Protein AF-A0A517ZHP8-F1 (afdb_monomer_lite)

Organism: NCBI:txid2527995

Radius of gyration: 24.27 Å; chains: 1; bounding box: 55×47×62 Å

pLDDT: mean 70.82, std 17.9, range [36.66, 95.38]

Secondary structure (DSSP, 8-state):
-HHHHHHHHHHHHHS-HHHHHHHHHHHHHHHHHHHHHHH--SS-HHHHHHHHHHHHHHHHHHH-GGGSTTTHHHHHHSHHHHHHHHHHHHHHHHHHHHHHHHHHHHHHHHHT--GGGEEEEEEEEEETTEEEEEEPPHHHHHHHHHHHTT-EEE--SSPPEEEEEEEEEEETTS-EEEEEEEEETT-TT-EEEE---SSS--EEEETTHHHHHHHHTT-

Foldseek 3Di:
DVVVVVVLVVVLVPDDPVLNLLSVLLVVLVVLLVCCCVVPPPPPPPVNVVSVVVSVVSVCCNPCVPVCCPPVVVLCVDPVSVVCVSVVSVVVSVVVVVQVVVVVVVLVVQLPDALLFFPWKWKWFCPPNDTDIFTDDSVLSRVSNVLSNVKAFDQCPDWDFPGWIKIWTATPVGDIDIWTKTATPVQNQKIKTADPDPDNGGIMIRGRVVVSVVVRVVD

Structure (mmCIF, N/CA/C/O backbone):
data_AF-A0A517ZHP8-F1
#
_entry.id   AF-A0A517ZHP8-F1
#
loop_
_atom_site.group_PDB
_atom_site.id
_atom_site.type_symbol
_atom_site.label_atom_id
_atom_site.label_alt_id
_atom_site.label_comp_id
_atom_site.label_asym_id
_atom_site.label_entity_id
_atom_site.label_seq_id
_atom_site.pdbx_PDB_ins_code
_atom_site.Cartn_x
_atom_site.Cartn_y
_atom_site.Cartn_z
_atom_site.occupancy
_atom_site.B_iso_or_equiv
_atom_site.auth_seq_id
_atom_site.auth_comp_id
_atom_site.auth_asym_id
_atom_site.auth_atom_id
_atom_site.pdbx_PDB_model_num
ATOM 1 N N . MET A 1 1 ? 10.912 -23.085 -25.527 1.00 38.47 1 MET A N 1
ATOM 2 C CA . MET A 1 1 ? 12.075 -22.380 -24.926 1.00 38.47 1 MET A CA 1
ATOM 3 C C . MET A 1 1 ? 13.440 -22.757 -25.523 1.00 38.47 1 MET A C 1
ATOM 5 O O . MET A 1 1 ? 14.121 -21.867 -26.013 1.00 38.47 1 MET A O 1
ATOM 9 N N . ARG A 1 2 ? 13.860 -24.037 -25.553 1.00 36.66 2 ARG A N 1
ATOM 10 C CA . ARG A 1 2 ? 15.209 -24.447 -26.035 1.00 36.66 2 ARG A CA 1
ATOM 11 C C . ARG A 1 2 ? 15.564 -24.024 -27.475 1.00 36.66 2 ARG A C 1
ATOM 13 O O . ARG A 1 2 ? 16.715 -23.688 -27.743 1.00 36.66 2 ARG A O 1
ATOM 20 N N . TYR A 1 3 ? 14.596 -24.019 -28.392 1.00 43.12 3 TYR A N 1
ATOM 21 C CA . TYR A 1 3 ? 14.811 -23.607 -29.788 1.00 43.12 3 TYR A CA 1
ATOM 22 C C . TYR A 1 3 ? 15.006 -22.094 -29.949 1.00 43.12 3 TYR A C 1
ATOM 24 O O . TYR A 1 3 ? 15.875 -21.664 -30.703 1.00 43.12 3 TYR A O 1
ATOM 32 N N . PHE A 1 4 ? 14.270 -21.299 -29.173 1.00 39.44 4 PHE A N 1
ATOM 33 C CA . PHE A 1 4 ? 14.387 -19.842 -29.154 1.00 39.44 4 PHE A CA 1
ATOM 34 C C . PHE A 1 4 ? 15.783 -19.402 -28.685 1.00 39.44 4 PHE A C 1
ATOM 36 O O . PHE A 1 4 ? 16.455 -18.629 -29.361 1.00 39.44 4 PHE A O 1
ATOM 43 N N . ILE A 1 5 ? 16.283 -20.012 -27.604 1.00 45.50 5 ILE A N 1
ATOM 44 C CA . ILE A 1 5 ? 17.626 -19.747 -27.059 1.00 45.50 5 ILE A CA 1
ATOM 45 C C . ILE A 1 5 ? 18.725 -20.043 -28.098 1.00 45.50 5 ILE A C 1
ATOM 47 O O . ILE A 1 5 ? 19.664 -19.263 -28.256 1.00 45.50 5 ILE A O 1
ATOM 51 N N . LYS A 1 6 ? 18.600 -21.139 -28.862 1.00 50.97 6 LYS A N 1
ATOM 52 C CA . LYS A 1 6 ? 19.566 -21.496 -29.920 1.00 50.97 6 LYS A CA 1
ATOM 53 C C . LYS A 1 6 ? 19.588 -20.495 -31.080 1.00 50.97 6 LYS A C 1
ATOM 55 O O . LYS A 1 6 ? 20.662 -20.225 -31.619 1.00 50.97 6 LYS A O 1
ATOM 60 N N . ILE A 1 7 ? 18.431 -19.964 -31.473 1.00 56.28 7 ILE A N 1
ATOM 61 C CA . ILE A 1 7 ? 18.315 -18.979 -32.560 1.00 56.28 7 ILE A CA 1
ATOM 62 C C . ILE A 1 7 ? 18.925 -17.641 -32.130 1.00 56.28 7 ILE A C 1
ATOM 64 O O . ILE A 1 7 ? 19.763 -17.092 -32.848 1.00 56.28 7 ILE A O 1
ATOM 68 N N . VAL A 1 8 ? 18.600 -17.181 -30.919 1.00 49.44 8 VAL A N 1
ATOM 69 C CA . VAL A 1 8 ? 19.147 -15.950 -30.328 1.00 49.44 8 VAL A CA 1
ATOM 70 C C . VAL A 1 8 ? 20.676 -16.011 -30.228 1.00 49.44 8 VAL A C 1
ATOM 72 O O . VAL A 1 8 ? 21.363 -15.087 -30.656 1.00 49.44 8 VAL A O 1
ATOM 75 N N . LEU A 1 9 ? 21.238 -17.134 -29.766 1.00 53.00 9 LEU A N 1
ATOM 76 C CA . LEU A 1 9 ? 22.693 -17.316 -29.662 1.00 53.00 9 LEU A CA 1
ATOM 77 C C . LEU A 1 9 ? 23.410 -17.343 -31.024 1.00 53.00 9 LEU A C 1
ATOM 79 O O . LEU A 1 9 ? 24.551 -16.885 -31.129 1.00 53.00 9 LEU A O 1
ATOM 83 N N . ARG A 1 10 ? 22.769 -17.868 -32.078 1.00 61.91 10 ARG A N 1
ATOM 84 C CA . ARG A 1 10 ? 23.333 -17.860 -33.442 1.00 61.91 10 ARG A CA 1
ATOM 85 C C . ARG A 1 10 ? 23.350 -16.458 -34.049 1.00 61.91 10 ARG A C 1
ATOM 87 O O . ARG A 1 10 ? 24.352 -16.095 -34.660 1.00 61.91 10 ARG A O 1
ATOM 94 N N . LEU A 1 11 ? 22.282 -15.682 -33.860 1.00 50.69 11 LEU A N 1
ATOM 95 C CA . LEU A 1 11 ? 22.214 -14.276 -34.273 1.00 50.69 11 LEU A CA 1
ATOM 96 C C . LEU A 1 11 ? 23.240 -13.426 -33.511 1.00 50.69 11 LEU A C 1
ATOM 98 O O . LEU A 1 11 ? 23.995 -12.676 -34.123 1.00 50.69 11 LEU A O 1
ATOM 102 N N . TYR A 1 12 ? 23.363 -13.647 -32.200 1.00 49.25 12 TYR A N 1
ATOM 103 C CA . TYR A 1 12 ? 24.341 -12.979 -31.341 1.00 49.25 12 TYR A CA 1
ATOM 104 C C . TYR A 1 12 ? 25.794 -13.182 -31.806 1.00 49.25 12 TYR A C 1
ATOM 106 O O . TYR A 1 12 ? 26.580 -12.237 -31.860 1.00 49.25 12 TYR A O 1
ATOM 114 N N . ARG A 1 13 ? 26.165 -14.405 -32.214 1.00 56.41 13 ARG A N 1
ATOM 115 C CA . ARG A 1 13 ? 27.524 -14.702 -32.706 1.00 56.41 13 ARG A CA 1
ATOM 116 C C . ARG A 1 13 ? 27.875 -14.007 -34.027 1.00 56.41 13 ARG A C 1
ATOM 118 O O . ARG A 1 13 ? 29.058 -13.788 -34.268 1.00 56.41 13 ARG A O 1
ATOM 125 N N . LYS A 1 14 ? 26.900 -13.644 -34.865 1.00 59.41 14 LYS A N 1
ATOM 126 C CA . LYS A 1 14 ? 27.148 -12.994 -36.168 1.00 59.41 14 LYS A CA 1
ATOM 127 C C . LYS A 1 14 ? 27.307 -11.470 -36.097 1.00 59.41 14 LYS A C 1
ATOM 129 O O . LYS A 1 14 ? 27.695 -10.863 -37.086 1.00 59.41 14 LYS A O 1
ATOM 134 N N . LEU A 1 15 ? 27.035 -10.858 -34.948 1.00 51.22 15 LEU A N 1
ATOM 135 C CA . LEU A 1 15 ? 27.117 -9.410 -34.752 1.00 51.22 15 LEU A CA 1
ATOM 136 C C . LEU A 1 15 ? 28.550 -8.947 -34.437 1.00 51.22 15 LEU A C 1
ATOM 138 O O . LEU A 1 15 ? 29.298 -9.659 -33.760 1.00 51.22 15 LEU A O 1
ATOM 142 N N . ILE A 1 16 ? 28.914 -7.744 -34.892 1.00 54.78 16 ILE A N 1
ATOM 143 C CA . ILE A 1 16 ? 30.165 -7.046 -34.536 1.00 54.78 16 ILE A CA 1
ATOM 144 C C . ILE A 1 16 ? 30.152 -6.787 -33.010 1.00 54.78 16 ILE A C 1
ATOM 146 O O . ILE A 1 16 ? 29.071 -6.585 -32.451 1.00 54.78 16 ILE A O 1
ATOM 150 N N . PRO A 1 17 ? 31.291 -6.806 -32.284 1.00 56.22 17 PRO A N 1
ATOM 151 C CA . PRO A 1 17 ? 31.302 -6.741 -30.816 1.00 56.22 17 PRO A CA 1
ATOM 152 C C . PRO A 1 17 ? 30.508 -5.577 -30.196 1.00 56.22 17 PRO A C 1
ATOM 154 O O . PRO A 1 17 ? 29.878 -5.768 -29.159 1.00 56.22 17 PRO A O 1
ATOM 157 N N . GLN A 1 18 ? 30.475 -4.404 -30.840 1.00 50.62 18 GLN A N 1
ATOM 158 C CA . GLN A 1 18 ? 29.641 -3.270 -30.406 1.00 50.62 18 GLN A CA 1
ATOM 159 C C . GLN A 1 18 ? 28.140 -3.570 -30.514 1.00 50.62 18 GLN A C 1
ATOM 161 O O . GLN A 1 18 ? 27.392 -3.325 -29.572 1.00 50.62 18 GLN A O 1
ATOM 166 N N . SER A 1 19 ? 27.703 -4.179 -31.614 1.00 53.28 19 SER A N 1
ATOM 167 C CA . SER A 1 19 ? 26.305 -4.548 -31.849 1.00 53.28 19 SER A CA 1
ATOM 168 C C . SER A 1 19 ? 25.840 -5.670 -30.907 1.00 53.28 19 SER A C 1
ATOM 170 O O . SER A 1 19 ? 24.664 -5.746 -30.566 1.00 53.28 19 SER A O 1
ATOM 172 N N . ARG A 1 20 ? 26.757 -6.524 -30.424 1.00 56.03 20 ARG A N 1
ATOM 173 C CA . ARG A 1 20 ? 26.457 -7.566 -29.421 1.00 56.03 20 ARG A CA 1
ATOM 174 C C . ARG A 1 20 ? 26.036 -6.981 -28.073 1.00 56.03 20 ARG A C 1
ATOM 176 O O . ARG A 1 20 ? 25.080 -7.476 -27.481 1.00 56.03 20 ARG A O 1
ATOM 183 N N . ALA A 1 21 ? 26.721 -5.937 -27.604 1.00 54.31 21 ALA A N 1
ATOM 184 C CA . ALA A 1 21 ? 26.384 -5.273 -26.344 1.00 54.31 21 ALA A CA 1
ATOM 185 C C . ALA A 1 21 ? 24.994 -4.621 -26.411 1.00 54.31 21 ALA A C 1
ATOM 187 O O . ALA A 1 21 ? 24.192 -4.803 -25.500 1.00 54.31 21 ALA A O 1
ATOM 188 N N . ILE A 1 22 ? 24.680 -3.962 -27.531 1.00 57.41 22 ILE A N 1
ATOM 189 C CA . ILE A 1 22 ? 23.377 -3.324 -27.768 1.00 57.41 22 ILE A CA 1
ATOM 190 C C . ILE A 1 22 ? 22.250 -4.368 -27.798 1.00 57.41 22 ILE A C 1
ATOM 192 O O . ILE A 1 22 ? 21.232 -4.190 -27.134 1.00 57.41 22 ILE A O 1
ATOM 196 N N . VAL A 1 23 ? 22.442 -5.506 -28.482 1.00 59.72 23 VAL A N 1
ATOM 197 C CA . VAL A 1 23 ? 21.447 -6.597 -28.489 1.00 59.72 23 VAL A CA 1
ATOM 198 C C . VAL A 1 23 ? 21.241 -7.201 -27.101 1.00 59.72 23 VAL A C 1
ATOM 200 O O . VAL A 1 23 ? 20.104 -7.469 -26.718 1.00 59.72 23 VAL A O 1
ATOM 203 N N . LEU A 1 24 ? 22.310 -7.411 -26.329 1.00 58.88 24 LEU A N 1
ATOM 204 C CA . LEU A 1 24 ? 22.199 -7.899 -24.951 1.00 58.88 24 LEU A CA 1
ATOM 205 C C . LEU A 1 24 ? 21.442 -6.915 -24.055 1.00 58.88 24 LEU A C 1
ATOM 207 O O . LEU A 1 24 ? 20.568 -7.346 -23.306 1.00 58.88 24 LEU A O 1
ATOM 211 N N . MET A 1 25 ? 21.731 -5.616 -24.163 1.00 59.34 25 MET A N 1
ATOM 212 C CA . MET A 1 25 ? 21.018 -4.571 -23.423 1.00 59.34 25 MET A CA 1
ATOM 213 C C . MET A 1 25 ? 19.541 -4.505 -23.821 1.00 59.34 25 MET A C 1
ATOM 215 O O . MET A 1 25 ? 18.683 -4.479 -22.945 1.00 59.34 25 MET A O 1
ATOM 219 N N . GLY A 1 26 ? 19.230 -4.561 -25.120 1.00 62.84 26 GLY A N 1
ATOM 220 C CA . GLY A 1 26 ? 17.853 -4.581 -25.617 1.00 62.84 26 GLY A CA 1
ATOM 221 C C . GLY A 1 26 ? 17.067 -5.807 -25.144 1.00 62.84 26 GLY A C 1
ATOM 222 O O . GLY A 1 26 ? 15.929 -5.674 -24.699 1.00 62.84 26 GLY A O 1
ATOM 223 N N . MET A 1 27 ? 17.679 -6.999 -25.160 1.00 61.62 27 MET A N 1
ATOM 224 C CA . MET A 1 27 ? 17.053 -8.215 -24.624 1.00 61.62 27 MET A CA 1
ATOM 225 C C . MET A 1 27 ? 16.853 -8.147 -23.107 1.00 61.62 27 MET A C 1
ATOM 227 O O . MET A 1 27 ? 15.790 -8.529 -22.625 1.00 61.62 27 MET A O 1
ATOM 231 N N . ALA A 1 28 ? 17.842 -7.658 -22.353 1.00 61.25 28 ALA A N 1
ATOM 232 C CA . ALA A 1 28 ? 17.729 -7.494 -20.905 1.00 61.25 28 ALA A CA 1
ATOM 233 C C . ALA A 1 28 ? 16.614 -6.503 -20.543 1.00 61.25 28 ALA A C 1
ATOM 235 O O . ALA A 1 28 ? 15.778 -6.801 -19.693 1.00 61.25 28 ALA A O 1
ATOM 236 N N . ALA A 1 29 ? 16.540 -5.374 -21.250 1.00 63.41 29 ALA A N 1
ATOM 237 C CA . ALA A 1 29 ? 15.491 -4.384 -21.060 1.00 63.41 29 ALA A CA 1
ATOM 238 C C . ALA A 1 29 ? 14.104 -4.934 -21.436 1.00 63.41 29 ALA A C 1
ATOM 240 O O . ALA A 1 29 ? 13.154 -4.724 -20.688 1.00 63.41 29 ALA A O 1
ATOM 241 N N . ALA A 1 30 ? 13.979 -5.703 -22.525 1.00 63.56 30 ALA A N 1
ATOM 242 C CA . ALA A 1 30 ? 12.721 -6.351 -22.907 1.00 63.56 30 ALA A CA 1
ATOM 243 C C . ALA A 1 30 ? 12.263 -7.412 -21.889 1.00 63.56 30 ALA A C 1
ATOM 245 O O . ALA A 1 30 ? 11.077 -7.493 -21.574 1.00 63.56 30 ALA A O 1
ATOM 246 N N . ILE A 1 31 ? 13.190 -8.203 -21.336 1.00 65.12 31 ILE A N 1
ATOM 247 C CA . ILE A 1 31 ? 12.889 -9.170 -20.269 1.00 65.12 31 ILE A CA 1
ATOM 248 C C . ILE A 1 31 ? 12.457 -8.439 -18.994 1.00 65.12 31 ILE A C 1
ATOM 250 O O . ILE A 1 31 ? 11.442 -8.810 -18.408 1.00 65.12 31 ILE A O 1
ATOM 254 N N . CYS A 1 32 ? 13.162 -7.376 -18.590 1.00 61.50 32 CYS A N 1
ATOM 255 C CA . CYS A 1 32 ? 12.739 -6.544 -17.462 1.00 61.50 32 CYS A CA 1
ATOM 256 C C . CYS A 1 32 ? 11.365 -5.921 -17.708 1.00 61.50 32 CYS A C 1
ATOM 258 O O . CYS A 1 32 ? 10.530 -5.960 -16.815 1.00 61.50 32 CYS A O 1
ATOM 260 N N . PHE A 1 33 ? 11.088 -5.415 -18.911 1.00 65.69 33 PHE A N 1
ATOM 261 C CA . PHE A 1 33 ? 9.778 -4.872 -19.265 1.00 65.69 33 PHE A CA 1
ATOM 262 C C . PHE A 1 33 ? 8.671 -5.925 -19.141 1.00 65.69 33 PHE A C 1
ATOM 264 O O . PHE A 1 33 ? 7.606 -5.638 -18.595 1.00 65.69 33 PHE A O 1
ATOM 271 N N . LEU A 1 34 ? 8.924 -7.150 -19.613 1.00 63.47 34 LEU A N 1
ATOM 272 C CA . LEU A 1 34 ? 7.983 -8.262 -19.513 1.00 63.47 34 LEU A CA 1
ATOM 273 C C . LEU A 1 34 ? 7.717 -8.637 -18.048 1.00 63.47 34 LEU A C 1
ATOM 275 O O . LEU A 1 34 ? 6.559 -8.725 -17.652 1.00 63.47 34 LEU A O 1
ATOM 279 N N . ILE A 1 35 ? 8.770 -8.806 -17.239 1.00 63.25 35 ILE A N 1
ATOM 280 C CA . ILE A 1 35 ? 8.656 -9.106 -15.802 1.00 63.25 35 ILE A CA 1
ATOM 281 C C . ILE A 1 35 ? 7.889 -7.990 -15.097 1.00 63.25 35 ILE A C 1
ATOM 283 O O . ILE A 1 35 ? 6.936 -8.267 -14.378 1.00 63.25 35 ILE A O 1
ATOM 287 N N . LEU A 1 36 ? 8.240 -6.730 -15.358 1.00 59.12 36 LEU A N 1
ATOM 288 C CA . LEU A 1 36 ? 7.561 -5.584 -14.764 1.00 59.12 36 LEU A CA 1
ATOM 289 C C . LEU A 1 36 ? 6.084 -5.531 -15.167 1.00 59.12 36 LEU A C 1
ATOM 291 O O . LEU A 1 36 ? 5.229 -5.236 -14.344 1.00 59.12 36 LEU A O 1
ATOM 295 N N . THR A 1 37 ? 5.760 -5.855 -16.417 1.00 61.88 37 THR A N 1
ATOM 296 C CA . THR A 1 37 ? 4.375 -5.840 -16.903 1.00 61.88 37 THR A CA 1
ATOM 297 C C . THR A 1 37 ? 3.535 -6.967 -16.312 1.00 61.88 37 THR A C 1
ATOM 299 O O . THR A 1 37 ? 2.371 -6.735 -15.999 1.00 61.88 37 THR A O 1
ATOM 302 N N . VAL A 1 38 ? 4.112 -8.159 -16.148 1.00 61.34 38 VAL A N 1
ATOM 303 C CA . VAL A 1 38 ? 3.416 -9.331 -15.598 1.00 61.34 38 VAL A CA 1
ATOM 304 C C . VAL A 1 38 ? 3.275 -9.234 -14.080 1.00 61.34 38 VAL A C 1
ATOM 306 O O . VAL A 1 38 ? 2.200 -9.497 -13.551 1.00 61.34 38 VAL A O 1
ATOM 309 N N . CYS A 1 39 ? 4.340 -8.849 -13.379 1.00 56.00 39 CYS A N 1
ATOM 310 C CA . CYS A 1 39 ? 4.350 -8.777 -11.920 1.00 56.00 39 CYS A CA 1
ATOM 311 C C . CYS A 1 39 ? 3.677 -7.502 -11.388 1.00 56.00 39 CYS A C 1
ATOM 313 O O . CYS A 1 39 ? 3.129 -7.525 -10.291 1.00 56.00 39 CYS A O 1
ATOM 315 N N . PHE A 1 40 ? 3.675 -6.412 -12.166 1.00 56.50 40 PHE A N 1
ATOM 316 C CA . PHE A 1 40 ? 3.133 -5.110 -11.760 1.00 56.50 40 PHE A CA 1
ATOM 317 C C . PHE A 1 40 ? 2.188 -4.547 -12.846 1.00 56.50 40 PHE A C 1
ATOM 319 O O . PHE A 1 40 ? 2.549 -3.664 -13.641 1.00 56.50 40 PHE A O 1
ATOM 326 N N . PRO A 1 41 ? 0.949 -5.069 -12.928 1.00 55.25 41 PRO A N 1
ATOM 327 C CA . PRO A 1 41 ? 0.024 -4.724 -14.003 1.00 55.25 41 PRO A CA 1
ATOM 328 C C . PRO A 1 41 ? -0.457 -3.264 -13.966 1.00 55.25 41 PRO A C 1
ATOM 330 O O . PRO A 1 41 ? -0.641 -2.686 -15.03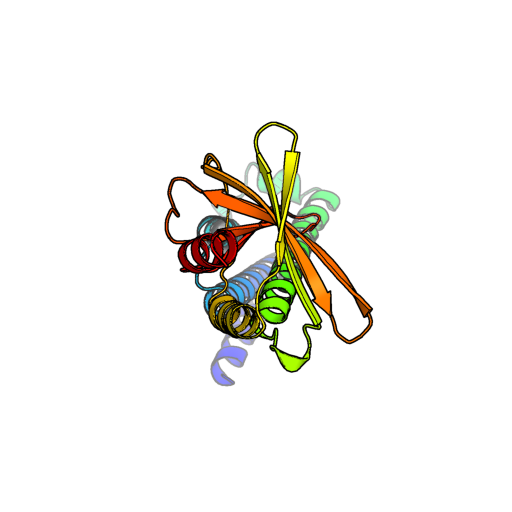9 1.00 55.25 41 PRO A O 1
ATOM 333 N N . HIS A 1 42 ? -0.605 -2.640 -12.787 1.00 48.28 42 HIS A N 1
ATOM 334 C CA . HIS A 1 42 ? -1.585 -1.554 -12.653 1.00 48.28 42 HIS A CA 1
ATOM 335 C C . HIS A 1 42 ? -1.148 -0.074 -12.675 1.00 48.28 42 HIS A C 1
ATOM 337 O O . HIS A 1 42 ? -1.961 0.673 -13.208 1.00 48.28 42 HIS A O 1
ATOM 343 N N . PRO A 1 43 ? 0.045 0.418 -12.267 1.00 50.53 43 PRO A N 1
ATOM 344 C CA . PRO A 1 43 ? 0.223 1.880 -12.334 1.00 50.53 43 PRO A CA 1
ATOM 345 C C . PRO A 1 43 ? 1.544 2.375 -12.925 1.00 50.53 43 PRO A C 1
ATOM 347 O O . PRO A 1 43 ? 2.151 3.263 -12.356 1.00 50.53 43 PRO A O 1
ATOM 350 N N . PHE A 1 44 ? 2.021 1.868 -14.069 1.00 57.75 44 PHE A N 1
ATOM 351 C CA . PHE A 1 44 ? 3.287 2.384 -14.624 1.00 57.75 44 PHE A CA 1
ATOM 352 C C . PHE A 1 44 ? 3.363 2.460 -16.144 1.00 57.75 44 PHE A C 1
ATOM 354 O O . PHE A 1 44 ? 4.357 2.057 -16.740 1.00 57.75 44 PHE A O 1
ATOM 361 N N . PHE A 1 45 ? 2.349 3.043 -16.790 1.00 51.19 45 PHE A N 1
ATOM 362 C CA . PHE A 1 45 ? 2.458 3.401 -18.210 1.00 51.19 45 PHE A CA 1
ATOM 363 C C . PHE A 1 45 ? 3.698 4.270 -18.479 1.00 51.19 45 PHE A C 1
ATOM 365 O O . PHE A 1 45 ? 4.400 4.008 -19.443 1.00 51.19 45 PHE A O 1
ATOM 372 N N . PHE A 1 46 ? 4.044 5.218 -17.597 1.00 46.25 46 PHE A N 1
ATOM 373 C CA . PHE A 1 46 ? 5.195 6.114 -17.782 1.00 46.25 46 PHE A CA 1
ATOM 374 C C . PHE A 1 46 ? 6.561 5.414 -17.672 1.00 46.25 46 PHE A C 1
ATOM 376 O O . PHE A 1 46 ? 7.436 5.648 -18.497 1.00 46.25 46 PHE A O 1
ATOM 383 N N . PHE A 1 47 ? 6.756 4.502 -16.713 1.00 56.72 47 PHE A N 1
ATOM 384 C CA . PHE A 1 47 ? 8.005 3.728 -16.615 1.00 56.72 47 PHE A CA 1
ATOM 385 C C . PHE A 1 47 ? 8.087 2.625 -17.675 1.00 56.72 47 PHE A C 1
ATOM 387 O O . PHE A 1 47 ? 9.162 2.383 -18.222 1.00 56.72 47 PHE A O 1
ATOM 394 N N . LYS A 1 48 ? 6.949 2.009 -18.032 1.00 57.28 48 LYS A N 1
ATOM 395 C CA . LYS A 1 48 ? 6.832 1.143 -19.213 1.00 57.28 48 LYS A CA 1
ATOM 396 C C . LYS A 1 48 ? 7.199 1.932 -20.480 1.00 57.28 48 LYS A C 1
ATOM 398 O O . LYS A 1 48 ? 7.969 1.439 -21.296 1.00 57.28 48 LYS A O 1
ATOM 403 N N . LEU A 1 49 ? 6.746 3.178 -20.608 1.00 51.44 49 LEU A N 1
ATOM 404 C CA . LEU A 1 49 ? 7.077 4.078 -21.712 1.00 51.44 49 LEU A CA 1
ATOM 405 C C . LEU A 1 49 ? 8.561 4.463 -21.704 1.00 51.44 49 LEU A C 1
ATOM 407 O O . LEU A 1 49 ? 9.190 4.383 -22.747 1.00 51.44 49 LEU A O 1
ATOM 411 N N . LEU A 1 50 ? 9.150 4.812 -20.557 1.00 56.47 50 LEU A N 1
ATOM 412 C CA . LEU A 1 50 ? 10.570 5.166 -20.446 1.00 56.47 50 LEU A CA 1
ATOM 413 C C . LEU A 1 50 ? 11.480 3.973 -20.775 1.00 56.47 50 LEU A C 1
ATOM 415 O O . LEU A 1 50 ? 12.441 4.110 -21.530 1.00 56.47 50 LEU A O 1
ATOM 419 N N . LEU A 1 51 ? 11.151 2.785 -20.264 1.00 63.72 51 LEU A N 1
ATOM 420 C CA . LEU A 1 51 ? 11.864 1.548 -20.579 1.00 63.72 51 LEU A CA 1
ATOM 421 C C . LEU A 1 51 ? 11.643 1.143 -22.046 1.00 63.72 51 LEU A C 1
ATOM 423 O O . LEU A 1 51 ? 12.582 0.717 -22.711 1.00 63.72 51 LEU A O 1
ATOM 427 N N . GLY A 1 52 ? 10.439 1.348 -22.582 1.00 58.12 52 GLY A N 1
ATOM 428 C CA . GLY A 1 52 ? 10.112 1.171 -23.996 1.00 58.12 52 GLY A CA 1
ATOM 429 C C . GLY A 1 52 ? 10.856 2.145 -24.913 1.00 58.12 52 GLY A C 1
ATOM 430 O O . GLY A 1 52 ? 11.339 1.734 -25.961 1.00 58.12 52 GLY A O 1
ATOM 431 N N . LEU A 1 53 ? 11.029 3.403 -24.503 1.00 53.91 53 LEU A N 1
ATOM 432 C CA . LEU A 1 53 ? 11.829 4.415 -25.197 1.00 53.91 53 LEU A CA 1
ATOM 433 C C . LEU A 1 53 ? 13.315 4.052 -25.159 1.00 53.91 53 LEU A C 1
ATOM 435 O O . LEU A 1 53 ? 13.976 4.116 -26.188 1.00 53.91 53 LEU A O 1
ATOM 439 N N . MET A 1 54 ? 13.830 3.583 -24.020 1.00 61.22 54 MET A N 1
ATOM 440 C CA . MET A 1 54 ? 15.197 3.059 -23.894 1.00 61.22 54 MET A CA 1
ATOM 441 C C . MET A 1 54 ? 15.439 1.854 -24.817 1.00 61.22 54 MET A C 1
ATOM 443 O O . MET A 1 54 ? 16.458 1.787 -25.507 1.00 61.22 54 MET A O 1
ATOM 447 N N . ILE A 1 55 ? 14.483 0.920 -24.869 1.00 60.59 55 ILE A N 1
ATOM 448 C CA . ILE A 1 55 ? 14.491 -0.228 -25.787 1.00 60.59 55 ILE A CA 1
ATOM 449 C C . ILE A 1 55 ? 14.409 0.250 -27.241 1.00 60.59 55 ILE A C 1
ATOM 451 O O . ILE A 1 55 ? 15.155 -0.245 -28.082 1.00 60.59 55 ILE A O 1
ATOM 455 N N . GLY A 1 56 ? 13.552 1.231 -27.530 1.00 53.16 56 GLY A N 1
ATOM 456 C CA . GLY A 1 56 ? 13.362 1.839 -28.844 1.00 53.16 56 GLY A CA 1
ATOM 457 C C . GLY A 1 56 ? 14.621 2.525 -29.363 1.00 53.16 56 GLY A C 1
ATOM 458 O O . GLY A 1 56 ? 15.008 2.277 -30.499 1.00 53.16 56 GLY A O 1
ATOM 459 N N . VAL A 1 57 ? 15.321 3.296 -28.525 1.00 55.84 57 VAL A N 1
ATOM 460 C CA . VAL A 1 57 ? 16.621 3.903 -28.858 1.00 55.84 57 VAL A CA 1
ATOM 461 C C . VAL A 1 57 ? 17.649 2.817 -29.181 1.00 55.84 57 VAL A C 1
ATOM 463 O O . VAL A 1 57 ? 18.309 2.901 -30.212 1.00 55.84 57 VAL A O 1
ATOM 466 N N . CYS A 1 58 ? 17.726 1.748 -28.379 1.00 57.53 58 CYS A N 1
ATOM 467 C CA . CYS A 1 58 ? 18.618 0.619 -28.668 1.00 57.53 58 CYS A CA 1
ATOM 468 C C . CYS A 1 58 ? 18.246 -0.117 -29.972 1.00 57.53 58 CYS A C 1
ATOM 470 O O . CYS A 1 58 ? 19.130 -0.584 -30.684 1.00 57.53 58 CYS A O 1
ATOM 472 N N . LEU A 1 59 ? 16.952 -0.238 -30.293 1.00 52.81 59 LEU A N 1
ATOM 473 C CA . LEU A 1 59 ? 16.447 -0.894 -31.506 1.00 52.81 59 LEU A CA 1
ATOM 474 C C . LEU A 1 59 ? 16.654 -0.050 -32.767 1.00 52.81 59 LEU A C 1
ATOM 476 O O . LEU A 1 59 ? 17.003 -0.608 -33.803 1.00 52.81 59 LEU A O 1
ATOM 480 N N . ILE A 1 60 ? 16.473 1.269 -32.688 1.00 49.59 60 ILE A N 1
ATOM 481 C CA . ILE A 1 60 ? 16.737 2.206 -33.789 1.00 49.59 60 ILE A CA 1
ATOM 482 C C . ILE A 1 60 ? 18.231 2.191 -34.137 1.00 49.59 60 ILE A C 1
ATOM 484 O O . ILE A 1 60 ? 18.573 2.096 -35.314 1.00 49.59 60 ILE A O 1
ATOM 488 N N . ASP A 1 61 ? 19.105 2.174 -33.128 1.00 50.91 61 ASP A N 1
ATOM 489 C CA . ASP A 1 61 ? 20.560 2.059 -33.302 1.00 50.91 61 ASP A CA 1
ATOM 490 C C . ASP A 1 61 ? 20.960 0.696 -33.915 1.00 50.91 61 ASP A C 1
ATOM 492 O O . ASP A 1 61 ? 2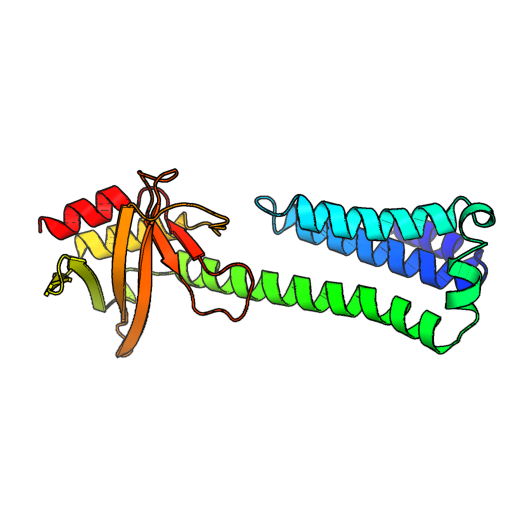1.903 0.591 -34.700 1.00 50.91 61 ASP A O 1
ATOM 496 N N . LEU A 1 62 ? 20.190 -0.363 -33.621 1.00 50.34 62 LEU A N 1
ATOM 497 C CA . LEU A 1 62 ? 20.384 -1.699 -34.192 1.00 50.34 62 LEU A CA 1
ATOM 498 C C . LEU A 1 62 ? 19.899 -1.827 -35.647 1.00 50.34 62 LEU A C 1
ATOM 500 O O . LEU A 1 62 ? 20.502 -2.555 -36.437 1.00 50.34 62 LEU A O 1
ATOM 504 N N . LEU A 1 63 ? 18.781 -1.176 -35.981 1.00 46.72 63 LEU A N 1
ATOM 505 C CA . LEU A 1 63 ? 18.090 -1.309 -37.268 1.00 46.72 63 LEU A CA 1
ATOM 506 C C . LEU A 1 63 ? 18.533 -0.267 -38.299 1.00 46.72 63 LEU A C 1
ATOM 508 O O . LEU A 1 63 ? 18.421 -0.519 -39.497 1.00 46.72 63 LEU A O 1
ATOM 512 N N . SER A 1 64 ? 19.064 0.876 -37.864 1.00 49.16 64 SER A N 1
ATOM 513 C CA . SER A 1 64 ? 19.581 1.907 -38.761 1.00 49.16 64 SER A CA 1
ATOM 514 C C . SER A 1 64 ? 20.852 2.558 -38.206 1.00 49.16 64 SER A C 1
ATOM 516 O O . SER A 1 64 ? 20.803 3.693 -37.726 1.00 49.16 64 SER A O 1
ATOM 518 N N . PRO A 1 65 ? 22.018 1.904 -38.373 1.00 52.16 65 PRO A N 1
ATOM 519 C CA . PRO A 1 65 ? 23.313 2.445 -37.948 1.00 52.16 65 PRO A CA 1
ATOM 520 C C . PRO A 1 65 ? 23.576 3.862 -38.484 1.00 52.16 65 PRO A C 1
ATOM 522 O O . PRO A 1 65 ? 24.163 4.686 -37.802 1.00 52.16 65 PRO A O 1
ATOM 525 N N . LYS A 1 66 ? 23.054 4.174 -39.680 1.00 48.69 66 LYS A N 1
ATOM 526 C CA . LYS A 1 66 ? 23.227 5.466 -40.363 1.00 48.69 66 LYS A CA 1
ATOM 527 C C . LYS A 1 66 ? 22.449 6.640 -39.743 1.00 48.69 66 LYS A C 1
ATOM 529 O O . LYS A 1 66 ? 22.705 7.778 -40.119 1.00 48.69 66 LYS A O 1
ATOM 534 N N . LEU A 1 67 ? 21.478 6.389 -38.854 1.00 43.44 67 LEU A N 1
ATOM 535 C CA . LEU A 1 67 ? 20.645 7.437 -38.230 1.00 43.44 67 LEU A CA 1
ATOM 536 C C . LEU A 1 67 ? 21.182 7.902 -36.860 1.00 43.44 67 LEU A C 1
ATOM 538 O O . LEU A 1 67 ? 20.797 8.974 -36.402 1.00 43.44 67 LEU A O 1
ATOM 542 N N . GLY A 1 68 ? 22.088 7.147 -36.224 1.00 48.84 68 GLY A N 1
ATOM 543 C CA . GLY A 1 68 ? 22.711 7.501 -34.935 1.00 48.84 68 GLY A CA 1
ATOM 544 C C . GLY A 1 68 ? 23.996 8.340 -35.043 1.00 48.84 68 GLY A C 1
ATOM 545 O O . GLY A 1 68 ? 24.549 8.787 -34.036 1.00 48.84 68 GLY A O 1
ATOM 546 N N . ASP A 1 69 ? 24.485 8.582 -36.260 1.00 48.53 69 ASP A N 1
ATOM 547 C CA . ASP A 1 69 ? 25.906 8.863 -36.496 1.00 48.53 69 ASP A CA 1
ATOM 548 C C . ASP A 1 69 ? 26.385 10.308 -36.244 1.00 48.53 69 ASP A C 1
ATOM 550 O O . ASP A 1 69 ? 27.591 10.540 -36.241 1.00 48.53 69 ASP A O 1
ATOM 554 N N . ALA A 1 70 ? 25.516 11.291 -35.981 1.00 48.66 70 ALA A N 1
ATOM 555 C CA . ALA A 1 70 ? 25.982 12.679 -35.807 1.00 48.66 70 ALA A CA 1
ATOM 556 C C . ALA A 1 70 ? 26.214 13.090 -34.340 1.00 48.66 70 ALA A C 1
ATOM 558 O O . ALA A 1 70 ? 27.218 13.725 -34.032 1.00 48.66 70 ALA A O 1
ATOM 559 N N . ALA A 1 71 ? 25.317 12.716 -33.422 1.00 45.44 71 ALA A N 1
ATOM 560 C CA . ALA A 1 71 ? 25.381 13.146 -32.017 1.00 45.44 71 ALA A CA 1
ATOM 561 C C . ALA A 1 71 ? 25.827 12.026 -31.059 1.00 45.44 71 ALA A C 1
ATOM 563 O O . ALA A 1 71 ? 26.540 12.275 -30.086 1.00 45.44 71 ALA A O 1
ATOM 564 N N . VAL A 1 72 ? 25.453 10.772 -31.342 1.00 49.62 72 VAL A N 1
ATOM 565 C CA . VAL A 1 72 ? 25.796 9.618 -30.493 1.00 49.62 72 VAL A CA 1
ATOM 566 C C . VAL A 1 72 ? 27.209 9.118 -30.795 1.00 49.62 72 VAL A C 1
ATOM 568 O O . VAL A 1 72 ? 27.921 8.720 -29.876 1.00 49.62 72 VAL A O 1
ATOM 571 N N . ALA A 1 73 ? 27.671 9.214 -32.046 1.00 48.81 73 ALA A N 1
ATOM 572 C CA . ALA A 1 73 ? 29.021 8.807 -32.439 1.00 48.81 73 ALA A CA 1
ATOM 573 C C . ALA A 1 73 ? 30.129 9.583 -31.702 1.00 48.81 73 ALA A C 1
ATOM 575 O O . ALA A 1 73 ? 31.144 8.990 -31.331 1.00 48.81 73 ALA A O 1
ATOM 576 N N . ASP A 1 74 ? 29.928 10.876 -31.432 1.00 48.03 74 ASP A N 1
ATOM 577 C CA . ASP A 1 74 ? 30.911 11.716 -30.734 1.00 48.03 74 ASP A CA 1
ATOM 578 C C . ASP A 1 74 ? 30.932 11.447 -29.217 1.00 48.03 74 ASP A C 1
ATOM 580 O O . ASP A 1 74 ? 31.999 11.307 -28.613 1.00 48.03 74 ASP A O 1
ATOM 584 N N . TYR A 1 75 ? 29.764 11.215 -28.605 1.00 46.94 75 TYR A N 1
ATOM 585 C CA . TYR A 1 75 ? 29.664 10.779 -27.206 1.00 46.94 75 TYR A CA 1
ATOM 586 C C . TYR A 1 75 ? 30.210 9.354 -27.000 1.00 46.94 75 TYR A C 1
ATOM 588 O O . TYR A 1 75 ? 30.910 9.071 -26.022 1.00 46.94 75 TYR A O 1
ATOM 596 N N . MET A 1 76 ? 29.956 8.455 -27.957 1.00 46.91 76 MET A N 1
ATOM 597 C CA . MET A 1 76 ? 30.454 7.081 -27.953 1.00 46.91 76 MET A CA 1
ATOM 598 C C . MET A 1 76 ? 31.945 7.006 -28.297 1.00 46.91 76 MET A C 1
ATOM 600 O O . MET A 1 76 ? 32.614 6.092 -27.823 1.00 46.91 76 MET A O 1
ATOM 604 N N . LYS A 1 77 ? 32.543 7.931 -29.059 1.00 48.06 77 LYS A N 1
ATOM 605 C CA . LYS A 1 77 ? 34.010 7.966 -29.260 1.00 48.06 77 LYS A CA 1
ATOM 606 C C . LYS A 1 77 ? 34.771 8.120 -27.940 1.00 48.06 77 LYS A C 1
ATOM 608 O O . LYS A 1 77 ? 35.830 7.513 -27.780 1.00 48.06 77 LYS A O 1
ATOM 613 N N . ASN A 1 78 ? 34.185 8.797 -26.955 1.00 49.41 78 ASN A N 1
ATOM 614 C CA . ASN A 1 78 ? 34.735 8.880 -25.608 1.00 49.41 78 ASN A CA 1
ATOM 615 C C . ASN A 1 78 ? 34.473 7.593 -24.807 1.00 49.41 78 ASN A C 1
ATOM 617 O O . ASN A 1 78 ? 33.344 7.252 -24.455 1.00 49.41 78 ASN A O 1
ATOM 621 N N . ARG A 1 79 ? 35.553 6.886 -24.443 1.00 44.66 79 ARG A N 1
ATOM 622 C CA . ARG A 1 79 ? 35.532 5.623 -23.670 1.00 44.66 79 ARG A CA 1
ATOM 623 C C . ARG A 1 79 ? 34.722 5.725 -22.363 1.00 44.66 79 ARG A C 1
ATOM 625 O O . ARG A 1 79 ? 34.139 4.737 -21.929 1.00 44.66 79 ARG A O 1
ATOM 632 N N . ARG A 1 80 ? 34.661 6.924 -21.767 1.00 43.12 80 ARG A N 1
ATOM 633 C CA . ARG A 1 80 ? 33.874 7.242 -20.561 1.00 43.12 80 ARG A CA 1
ATOM 634 C C . ARG A 1 80 ? 32.372 7.401 -20.835 1.00 43.12 80 ARG A C 1
ATOM 636 O O . ARG A 1 80 ? 31.585 6.922 -20.030 1.00 43.12 80 ARG A O 1
ATOM 643 N N . GLY A 1 81 ? 31.974 7.990 -21.968 1.00 42.56 81 GLY A N 1
ATOM 644 C CA . GLY A 1 81 ? 30.562 8.128 -22.362 1.00 42.56 81 GLY A CA 1
ATOM 645 C C . GLY A 1 81 ? 29.924 6.778 -22.695 1.00 42.56 81 GLY A C 1
ATOM 646 O O . GLY A 1 81 ? 28.828 6.469 -22.230 1.00 42.56 81 GLY A O 1
ATOM 647 N N . ARG A 1 82 ? 30.685 5.905 -23.376 1.00 46.91 82 ARG A N 1
ATOM 648 C CA . ARG A 1 82 ? 30.312 4.500 -23.623 1.00 46.91 82 ARG A CA 1
ATOM 649 C C . ARG A 1 82 ? 30.042 3.729 -22.330 1.00 46.91 82 ARG A C 1
ATOM 651 O O . ARG A 1 82 ? 29.041 3.030 -22.238 1.00 46.91 82 ARG A O 1
ATOM 658 N N . LEU A 1 83 ? 30.931 3.856 -21.342 1.00 43.81 83 LEU A N 1
ATOM 659 C CA . LEU A 1 83 ? 30.793 3.181 -20.049 1.00 43.81 83 LEU A CA 1
ATOM 660 C C . LEU A 1 83 ? 29.644 3.775 -19.218 1.00 43.81 83 LEU A C 1
ATOM 662 O O . LEU A 1 83 ? 28.897 3.029 -18.597 1.00 43.81 83 LEU A O 1
ATOM 666 N N . GLY A 1 84 ? 29.469 5.100 -19.254 1.00 46.59 84 GLY A N 1
ATOM 667 C CA . GLY A 1 84 ? 28.386 5.799 -18.562 1.00 46.59 84 GLY A CA 1
ATOM 668 C C . GLY A 1 84 ? 27.003 5.360 -19.038 1.00 46.59 84 GLY A C 1
ATOM 669 O O . GLY A 1 84 ? 26.161 5.028 -18.214 1.00 46.59 84 GLY A O 1
ATOM 670 N N . MET A 1 85 ? 26.787 5.253 -20.352 1.00 51.06 85 MET A N 1
ATOM 671 C CA . MET A 1 85 ? 25.512 4.783 -20.913 1.00 51.06 85 MET A CA 1
ATOM 672 C C . MET A 1 85 ? 25.277 3.281 -20.670 1.00 51.06 85 MET A C 1
ATOM 674 O O . MET A 1 85 ? 24.164 2.876 -20.331 1.00 51.06 85 MET A O 1
ATOM 678 N N . LEU A 1 86 ? 26.332 2.458 -20.771 1.00 49.62 86 LEU A N 1
ATOM 679 C CA . LEU A 1 86 ? 26.276 1.018 -20.474 1.00 49.62 86 LEU A CA 1
ATOM 680 C C . LEU A 1 86 ? 25.940 0.719 -19.011 1.00 49.62 86 LEU A C 1
ATOM 682 O O . LEU A 1 86 ? 25.309 -0.298 -18.744 1.00 49.62 86 LEU A O 1
ATOM 686 N N . LEU A 1 87 ? 26.360 1.577 -18.078 1.00 50.97 87 LEU A N 1
ATOM 687 C CA . LEU A 1 87 ? 26.087 1.422 -16.648 1.00 50.97 87 LEU A CA 1
ATOM 688 C C . LEU A 1 87 ? 24.805 2.138 -16.210 1.00 50.97 87 LEU A C 1
ATOM 690 O O . LEU A 1 87 ? 24.143 1.663 -15.293 1.00 50.97 87 LEU A O 1
ATOM 694 N N . ALA A 1 88 ? 24.402 3.218 -16.884 1.00 52.34 88 ALA A N 1
ATOM 695 C CA . ALA A 1 88 ? 23.186 3.957 -16.551 1.00 52.34 88 ALA A CA 1
ATOM 696 C C . ALA A 1 88 ? 21.928 3.092 -16.687 1.00 52.34 88 ALA A C 1
ATOM 698 O O . ALA A 1 88 ? 21.102 3.080 -15.780 1.00 52.34 88 ALA A O 1
ATOM 699 N N . ALA A 1 89 ? 21.791 2.319 -17.770 1.00 53.88 89 ALA A N 1
ATOM 700 C CA . ALA A 1 89 ? 20.605 1.486 -17.971 1.00 53.88 89 ALA A CA 1
ATOM 701 C C . ALA A 1 89 ? 20.449 0.380 -16.898 1.00 53.88 89 ALA A C 1
ATOM 703 O O . ALA A 1 89 ? 19.364 0.277 -16.318 1.00 53.88 89 ALA A O 1
ATOM 704 N N . PRO A 1 90 ? 21.493 -0.405 -16.552 1.00 53.31 90 PRO A N 1
ATOM 705 C CA . PRO A 1 90 ? 21.447 -1.330 -15.421 1.00 53.31 90 PRO A CA 1
ATOM 706 C C . PRO A 1 90 ? 21.209 -0.643 -14.078 1.00 53.31 90 PRO A C 1
ATOM 708 O O . PRO A 1 90 ? 20.400 -1.138 -13.305 1.00 53.31 90 PRO A O 1
ATOM 711 N N . ILE A 1 91 ? 21.866 0.488 -13.797 1.00 59.19 91 ILE A N 1
ATOM 712 C CA . ILE A 1 91 ? 21.711 1.202 -12.519 1.00 59.19 91 ILE A CA 1
ATOM 713 C C . ILE A 1 91 ? 20.275 1.702 -12.359 1.00 59.19 91 ILE A C 1
ATOM 715 O O . ILE A 1 91 ? 19.661 1.457 -11.326 1.00 59.19 91 ILE A O 1
ATOM 719 N N . VAL A 1 92 ? 19.710 2.331 -13.392 1.00 57.94 92 VAL A N 1
ATOM 720 C CA . VAL A 1 92 ? 18.308 2.770 -13.390 1.00 57.94 92 VAL A CA 1
ATOM 721 C C . VAL A 1 92 ? 17.376 1.572 -13.242 1.00 57.94 92 VAL A C 1
ATOM 723 O O . VAL A 1 92 ? 16.453 1.626 -12.442 1.00 57.94 92 VAL A O 1
ATOM 726 N N . THR A 1 93 ? 17.640 0.463 -13.939 1.00 59.34 93 THR A N 1
ATOM 727 C CA . THR A 1 93 ? 16.825 -0.756 -13.815 1.00 59.34 93 THR A CA 1
ATOM 728 C C . THR A 1 93 ? 16.871 -1.324 -12.396 1.00 59.34 93 THR A C 1
ATOM 730 O O . THR A 1 93 ? 15.826 -1.636 -11.838 1.00 59.34 93 THR A O 1
ATOM 733 N N . VAL A 1 94 ? 18.057 -1.438 -11.792 1.00 63.25 94 VAL A N 1
ATOM 734 C CA . VAL A 1 94 ? 18.236 -1.947 -10.423 1.00 63.25 94 VAL A CA 1
ATOM 735 C C . VAL A 1 94 ? 17.571 -1.028 -9.411 1.00 63.25 94 VAL A C 1
ATOM 737 O O . VAL A 1 94 ? 16.867 -1.527 -8.536 1.00 63.25 94 VAL A O 1
ATOM 740 N N . LEU A 1 95 ? 17.747 0.289 -9.537 1.00 63.59 95 LEU A N 1
ATOM 741 C CA . LEU A 1 95 ? 17.068 1.260 -8.685 1.00 63.59 95 LEU A CA 1
ATOM 742 C C . LEU A 1 95 ? 15.560 1.057 -8.789 1.00 63.59 95 LEU A C 1
ATOM 744 O O . LEU A 1 95 ? 14.930 0.748 -7.790 1.00 63.59 95 LEU A O 1
ATOM 748 N N . VAL A 1 96 ? 15.010 1.098 -10.001 1.00 64.69 96 VAL A N 1
ATOM 749 C CA . VAL A 1 96 ? 13.574 0.942 -10.255 1.00 64.69 96 VAL A CA 1
ATOM 750 C C . VAL A 1 96 ? 13.032 -0.376 -9.697 1.00 64.69 96 VAL A C 1
ATOM 752 O O . VAL A 1 96 ? 12.045 -0.366 -8.971 1.00 64.69 96 VAL A O 1
ATOM 755 N N . VAL A 1 97 ? 13.692 -1.506 -9.955 1.00 64.56 97 VAL A N 1
ATOM 756 C CA . VAL A 1 97 ? 13.295 -2.810 -9.396 1.00 64.56 97 VAL A CA 1
ATOM 757 C C . VAL A 1 97 ? 13.347 -2.802 -7.866 1.00 64.56 97 VAL A C 1
ATOM 759 O O . VAL A 1 97 ? 12.440 -3.329 -7.231 1.00 64.56 97 VAL A O 1
ATOM 762 N N . THR A 1 98 ? 14.370 -2.194 -7.264 1.00 67.50 98 THR A N 1
ATOM 763 C CA . THR A 1 98 ? 14.492 -2.099 -5.800 1.00 67.50 98 THR A CA 1
ATOM 764 C C . THR A 1 98 ? 13.360 -1.266 -5.201 1.00 67.50 98 THR A C 1
ATOM 766 O O . THR A 1 98 ? 12.791 -1.657 -4.180 1.00 67.50 98 THR A O 1
ATOM 769 N N . LEU A 1 99 ? 12.987 -0.162 -5.857 1.00 67.81 99 LEU A N 1
ATOM 770 C CA . LEU A 1 99 ? 11.834 0.654 -5.474 1.00 67.81 99 LEU A CA 1
ATOM 771 C C . LEU A 1 99 ? 10.548 -0.185 -5.493 1.00 67.81 99 LEU A C 1
ATOM 773 O O . LEU A 1 99 ? 9.870 -0.294 -4.474 1.00 67.81 99 LEU A O 1
ATOM 777 N N . PHE A 1 100 ? 10.296 -0.885 -6.601 1.00 69.12 100 PHE A N 1
ATOM 778 C CA . PHE A 1 100 ? 9.123 -1.746 -6.766 1.00 69.12 100 PHE A CA 1
ATOM 779 C C . PHE A 1 100 ? 9.032 -2.869 -5.739 1.00 69.12 100 PHE A C 1
ATOM 781 O O . PHE A 1 100 ? 7.964 -3.130 -5.195 1.00 69.12 100 PHE A O 1
ATOM 788 N N . VAL A 1 101 ? 10.147 -3.551 -5.475 1.00 73.00 101 VAL A N 1
ATOM 789 C CA . VAL A 1 101 ? 10.185 -4.632 -4.485 1.00 73.00 101 VAL A CA 1
ATOM 790 C C . VAL A 1 101 ? 9.854 -4.093 -3.099 1.00 73.00 101 VAL A C 1
ATOM 792 O O . VAL A 1 101 ? 9.101 -4.733 -2.374 1.00 73.00 101 VAL A O 1
ATOM 795 N N . THR A 1 102 ? 10.366 -2.915 -2.743 1.00 74.62 102 THR A N 1
ATOM 796 C CA . THR A 1 102 ? 10.110 -2.299 -1.435 1.00 74.62 102 THR A CA 1
ATOM 797 C C . THR A 1 102 ? 8.634 -1.916 -1.277 1.00 74.62 102 THR A C 1
ATOM 799 O O . THR A 1 102 ? 8.024 -2.215 -0.251 1.00 74.62 102 THR A O 1
ATOM 802 N N . GLU A 1 103 ? 8.036 -1.310 -2.306 1.00 75.81 103 GLU A N 1
ATOM 803 C CA . GLU A 1 103 ? 6.610 -0.956 -2.329 1.00 75.81 103 GLU A CA 1
ATOM 804 C C . GLU A 1 103 ? 5.710 -2.199 -2.262 1.00 75.81 103 GLU A C 1
ATOM 806 O O . GLU A 1 103 ? 4.753 -2.248 -1.486 1.00 75.81 103 GLU A O 1
ATOM 811 N N . GLU A 1 104 ? 6.040 -3.239 -3.029 1.00 77.06 104 GLU A N 1
ATOM 812 C CA . GLU A 1 104 ? 5.290 -4.493 -3.039 1.00 77.06 104 GLU A CA 1
ATOM 813 C C . GLU A 1 104 ? 5.396 -5.237 -1.708 1.00 77.06 104 GLU A C 1
ATOM 815 O O . GLU A 1 104 ? 4.395 -5.738 -1.208 1.00 77.06 104 GLU A O 1
ATOM 820 N N . GLN A 1 105 ? 6.586 -5.282 -1.103 1.00 79.19 105 GLN A N 1
ATOM 821 C CA . GLN A 1 105 ? 6.788 -5.877 0.219 1.00 79.19 105 GLN A CA 1
ATOM 822 C C . GLN A 1 105 ? 5.947 -5.176 1.283 1.00 79.19 105 GLN A C 1
ATOM 824 O O . GLN A 1 105 ? 5.382 -5.839 2.151 1.00 79.19 105 GLN A O 1
ATOM 829 N N . PHE A 1 106 ? 5.839 -3.848 1.217 1.00 78.94 106 PHE A N 1
ATOM 830 C CA . PHE A 1 106 ? 4.987 -3.104 2.135 1.00 78.94 106 PHE A CA 1
ATOM 831 C C . PHE A 1 106 ? 3.507 -3.418 1.910 1.00 78.94 106 PHE A C 1
ATOM 833 O O . PHE A 1 106 ? 2.778 -3.700 2.862 1.00 78.94 106 PHE A O 1
ATOM 840 N N . ARG A 1 107 ? 3.068 -3.436 0.648 1.00 83.00 107 ARG A N 1
ATOM 841 C CA . ARG A 1 107 ? 1.699 -3.816 0.297 1.00 83.00 107 ARG A CA 1
ATOM 842 C C . ARG A 1 107 ? 1.367 -5.219 0.789 1.00 83.00 107 ARG A C 1
ATOM 844 O O . ARG A 1 107 ? 0.313 -5.428 1.382 1.00 83.00 107 ARG A O 1
ATOM 851 N N . GLU A 1 108 ? 2.272 -6.165 0.577 1.00 85.38 108 GLU A N 1
ATOM 852 C CA . GLU A 1 108 ? 2.110 -7.541 1.021 1.00 85.38 108 GLU A CA 1
ATOM 853 C C . GLU A 1 108 ? 2.076 -7.630 2.549 1.00 85.38 108 GLU A C 1
ATOM 855 O O . GLU A 1 108 ? 1.186 -8.275 3.095 1.00 85.38 108 GLU A O 1
ATOM 860 N N . LYS A 1 109 ? 2.947 -6.894 3.253 1.00 86.81 109 LYS A N 1
ATOM 861 C CA . LYS A 1 109 ? 2.908 -6.782 4.718 1.00 86.81 109 LYS A CA 1
ATOM 862 C C . LYS A 1 109 ? 1.530 -6.336 5.210 1.00 86.81 109 LYS A C 1
ATOM 864 O O . LYS A 1 109 ? 1.005 -6.934 6.145 1.00 86.81 109 LYS A O 1
ATOM 869 N N . ILE A 1 110 ? 0.932 -5.314 4.592 1.00 88.31 110 ILE A N 1
ATOM 870 C CA . ILE A 1 110 ? -0.405 -4.856 4.987 1.00 88.31 110 ILE A CA 1
ATOM 871 C C . ILE A 1 110 ? -1.483 -5.888 4.627 1.00 88.31 110 ILE A C 1
ATOM 873 O O . ILE A 1 110 ? -2.355 -6.179 5.445 1.00 88.31 110 ILE A O 1
ATOM 877 N N . ARG A 1 111 ? -1.423 -6.486 3.435 1.00 89.75 111 ARG A N 1
ATOM 878 C CA . ARG A 1 111 ? -2.380 -7.521 3.003 1.00 89.75 111 ARG A CA 1
ATOM 879 C C . ARG A 1 111 ? -2.342 -8.772 3.879 1.00 89.75 111 ARG A C 1
ATOM 881 O O . ARG A 1 111 ? -3.366 -9.442 4.015 1.00 89.75 111 ARG A O 1
ATOM 888 N N . GLN A 1 112 ? -1.187 -9.070 4.466 1.00 91.38 112 GLN A N 1
ATOM 889 C CA . GLN A 1 112 ? -0.970 -10.194 5.370 1.00 91.38 112 GLN A CA 1
ATOM 890 C C . GLN A 1 112 ? -1.351 -9.899 6.825 1.00 91.38 112 GLN A C 1
ATOM 892 O O . GLN A 1 112 ? -1.284 -10.813 7.643 1.00 91.38 112 GLN A O 1
ATOM 897 N N . LEU A 1 113 ? -1.779 -8.675 7.165 1.00 90.38 113 LEU A N 1
ATOM 898 C CA . LEU A 1 113 ? -2.229 -8.365 8.522 1.00 90.38 113 LEU A CA 1
ATOM 899 C C . LEU A 1 113 ? -3.372 -9.291 8.938 1.00 90.38 113 LEU A C 1
ATOM 901 O O . LEU A 1 113 ? -4.411 -9.371 8.269 1.00 90.38 113 LEU A O 1
ATOM 905 N N . THR A 1 114 ? -3.201 -9.951 10.082 1.00 92.94 114 THR A N 1
ATOM 906 C CA . THR A 1 114 ? -4.252 -10.756 10.694 1.00 92.94 114 THR A CA 1
ATOM 907 C C . THR A 1 114 ? -4.733 -10.124 11.998 1.00 92.94 114 THR A C 1
ATOM 909 O O . THR A 1 114 ? -3.950 -9.477 12.695 1.00 92.94 114 THR A O 1
ATOM 912 N N . PRO A 1 115 ? -6.007 -10.326 12.379 1.00 92.06 115 PRO A N 1
ATOM 913 C CA . PRO A 1 115 ? -6.522 -9.786 13.637 1.00 92.06 115 PRO A CA 1
ATOM 914 C C . PRO A 1 115 ? -5.798 -10.359 14.860 1.00 92.06 115 PRO A C 1
ATOM 916 O O . PRO A 1 115 ? -5.725 -9.702 15.888 1.00 92.06 115 PRO A O 1
ATOM 919 N N . ALA A 1 116 ? -5.247 -11.572 14.741 1.00 92.81 116 ALA A N 1
ATOM 920 C CA . ALA A 1 116 ? -4.504 -12.232 15.807 1.00 92.81 116 ALA A CA 1
ATOM 921 C C . ALA A 1 116 ? -3.138 -11.586 16.077 1.00 92.81 116 ALA A C 1
ATOM 923 O O . ALA A 1 116 ? -2.573 -11.826 17.134 1.00 92.81 116 ALA A O 1
ATOM 924 N N . ASP A 1 117 ? -2.616 -10.772 15.158 1.00 92.25 117 ASP A N 1
ATOM 925 C CA . ASP A 1 117 ? -1.337 -10.076 15.334 1.00 92.25 117 ASP A CA 1
ATOM 926 C C . ASP A 1 117 ? -1.517 -8.665 15.915 1.00 92.25 117 ASP A C 1
ATOM 928 O O . ASP A 1 117 ? -0.544 -8.027 16.327 1.00 92.25 117 ASP A O 1
ATOM 932 N N . ILE A 1 118 ? -2.757 -8.163 15.955 1.00 94.19 118 ILE A N 1
ATOM 933 C CA . ILE A 1 118 ? -3.093 -6.787 16.319 1.00 94.19 118 ILE A CA 1
ATOM 934 C C . ILE A 1 118 ? -3.693 -6.759 17.725 1.00 94.19 118 ILE A C 1
ATOM 936 O O . ILE A 1 118 ? -4.740 -7.342 17.986 1.00 94.19 118 ILE A O 1
ATOM 940 N N . ALA A 1 119 ? -3.040 -6.032 18.629 1.00 92.88 119 ALA A N 1
ATOM 941 C CA . ALA A 1 119 ? -3.548 -5.779 19.971 1.00 92.88 119 ALA A CA 1
ATOM 942 C C . ALA A 1 119 ? -4.616 -4.676 19.970 1.00 92.88 119 ALA A C 1
ATOM 944 O O . ALA A 1 119 ? -5.633 -4.798 20.648 1.00 92.88 119 ALA A O 1
ATOM 945 N N . SER A 1 120 ? -4.391 -3.597 19.216 1.00 93.44 120 SER A N 1
ATOM 946 C CA . SER A 1 120 ? -5.358 -2.510 19.060 1.00 93.44 120 SER A CA 1
ATOM 947 C C . SER A 1 120 ? -5.074 -1.654 17.828 1.00 93.44 120 SER A C 1
ATOM 949 O O . SER A 1 120 ? -3.946 -1.586 17.331 1.00 93.44 120 SER A O 1
ATOM 951 N N . ILE A 1 121 ? -6.119 -0.980 17.347 1.00 93.75 121 ILE A N 1
ATOM 952 C CA . ILE A 1 121 ? -6.031 0.064 16.326 1.00 93.75 121 ILE A CA 1
ATOM 953 C C . ILE A 1 121 ? -6.680 1.318 16.895 1.00 93.75 121 ILE A C 1
ATOM 955 O O . ILE A 1 121 ? -7.810 1.242 17.378 1.00 93.75 121 ILE A O 1
ATOM 959 N N . SER A 1 122 ? -5.992 2.455 16.816 1.00 93.25 122 SER A N 1
ATOM 960 C CA . SER A 1 122 ? -6.589 3.755 17.110 1.00 93.25 122 SER A CA 1
ATOM 961 C C . SER A 1 122 ? -6.461 4.724 15.942 1.00 93.25 122 SER A C 1
ATOM 963 O O . SER A 1 122 ? -5.488 4.704 15.184 1.00 93.25 122 SER A O 1
ATOM 965 N N . ILE A 1 123 ? -7.488 5.552 15.779 1.00 92.44 123 ILE A N 1
ATOM 966 C CA . ILE A 1 123 ? -7.555 6.627 14.795 1.00 92.44 123 ILE A CA 1
ATOM 967 C C . ILE A 1 123 ? -7.522 7.935 15.570 1.00 92.44 123 ILE A C 1
ATOM 969 O O . ILE A 1 123 ? -8.345 8.150 16.455 1.00 92.44 123 ILE A O 1
ATOM 973 N N . VAL A 1 124 ? -6.560 8.795 15.252 1.00 90.94 124 VAL A N 1
ATOM 974 C CA . VAL A 1 124 ? -6.432 10.113 15.873 1.00 90.94 124 VAL A CA 1
ATOM 975 C C . VAL A 1 124 ? -6.727 11.180 14.840 1.00 90.94 124 VAL A C 1
ATOM 977 O O . VAL A 1 124 ? -5.937 11.391 13.920 1.00 90.94 124 VAL A O 1
ATOM 980 N N . GLU A 1 125 ? -7.860 11.847 14.997 1.00 87.12 125 GLU A N 1
ATOM 981 C CA . GLU A 1 125 ? -8.286 12.925 14.111 1.00 87.12 125 GLU A CA 1
ATOM 982 C C . GLU A 1 125 ? -7.710 14.258 14.570 1.00 87.12 125 GLU A C 1
ATOM 984 O O . GLU A 1 125 ? -7.660 14.560 15.766 1.00 87.12 125 GLU A O 1
ATOM 989 N N . LEU A 1 126 ? -7.256 15.049 13.598 1.00 72.31 126 LEU A N 1
ATOM 990 C CA . LEU A 1 126 ? -6.677 16.371 13.815 1.00 72.31 126 LEU A CA 1
ATOM 991 C C . LEU A 1 126 ? -7.737 17.445 13.536 1.00 72.31 126 LEU A C 1
ATOM 993 O O . LEU A 1 126 ? -7.577 18.274 12.644 1.00 72.31 126 LEU A O 1
ATOM 997 N N . GLU A 1 127 ? -8.840 17.439 14.285 1.00 64.94 127 GLU A N 1
ATOM 998 C CA . GLU A 1 127 ? -9.891 18.451 14.133 1.00 64.94 127 GLU A CA 1
ATOM 999 C C . GLU A 1 127 ? -9.642 19.665 15.039 1.00 64.94 127 GLU A C 1
ATOM 1001 O O . GLU A 1 127 ? -9.603 19.570 16.267 1.00 64.94 127 GLU A O 1
ATOM 1006 N N . GLY A 1 128 ? -9.482 20.851 14.437 1.00 58.41 128 GLY A N 1
ATOM 1007 C CA . GLY A 1 128 ? -9.530 22.132 15.158 1.00 58.41 128 GLY A CA 1
ATOM 1008 C C . GLY A 1 128 ? -8.520 22.290 16.306 1.00 58.41 128 GLY A C 1
ATOM 1009 O O . GLY A 1 128 ? -8.786 23.024 17.257 1.00 58.41 128 GLY A O 1
ATOM 1010 N N . GLY A 1 129 ? -7.382 21.588 16.252 1.00 60.94 129 GLY A N 1
ATOM 1011 C CA . GLY A 1 129 ? -6.346 21.610 17.294 1.00 60.94 129 GLY A CA 1
ATOM 1012 C C . GLY A 1 129 ? -6.614 20.698 18.498 1.00 60.94 129 GLY A C 1
ATOM 1013 O O . GLY A 1 129 ? -5.862 20.753 19.472 1.00 60.94 129 GLY A O 1
ATOM 1014 N N . LYS A 1 130 ? -7.653 19.854 18.451 1.00 65.38 130 LYS A N 1
ATOM 1015 C CA . LYS A 1 130 ? -7.908 18.801 19.440 1.00 65.38 130 LYS A CA 1
ATOM 1016 C C . LYS A 1 130 ? -7.654 17.437 18.808 1.00 65.38 130 LYS A C 1
ATOM 1018 O O . LYS A 1 130 ? -8.171 17.137 17.742 1.00 65.38 130 LYS A O 1
ATOM 1023 N N . ASN A 1 131 ? -6.875 16.610 19.500 1.00 78.94 131 ASN A N 1
ATOM 1024 C CA . ASN A 1 131 ? -6.686 15.215 19.120 1.00 78.94 131 ASN A CA 1
ATOM 1025 C C . ASN A 1 131 ? -7.860 14.415 19.681 1.00 78.94 131 ASN A C 1
ATOM 1027 O O . ASN A 1 131 ? -7.945 14.234 20.898 1.00 78.94 131 ASN A O 1
ATOM 1031 N N . VAL A 1 132 ? -8.756 13.964 18.808 1.00 83.00 132 VAL A N 1
ATOM 1032 C CA . VAL A 1 132 ? -9.809 13.013 19.179 1.00 83.00 132 VAL A CA 1
ATOM 1033 C C . VAL A 1 132 ? -9.303 11.624 18.819 1.00 83.00 132 VAL A C 1
ATOM 1035 O O . VAL A 1 132 ? -8.954 11.376 17.668 1.00 83.00 132 VAL A O 1
ATOM 1038 N N . GLU A 1 133 ? -9.185 10.745 19.814 1.00 89.06 133 GLU A N 1
ATOM 1039 C CA . GLU A 1 133 ? -8.730 9.367 19.620 1.00 89.06 133 GLU A CA 1
ATOM 1040 C C . GLU A 1 133 ? -9.922 8.413 19.684 1.00 89.06 133 GLU A C 1
ATOM 1042 O O . GLU A 1 133 ? -10.602 8.325 20.706 1.00 89.06 133 GLU A O 1
ATOM 1047 N N . HIS A 1 134 ? -10.139 7.683 18.595 1.00 89.12 134 HIS A N 1
ATOM 1048 C CA . HIS A 1 134 ? -11.129 6.620 18.497 1.00 89.12 134 HIS A CA 1
ATOM 1049 C C . HIS A 1 134 ? -10.425 5.267 18.523 1.00 89.12 134 HIS A C 1
ATOM 1051 O O . HIS A 1 134 ? -9.482 5.029 17.764 1.00 89.12 134 HIS A O 1
ATOM 1057 N N . LEU A 1 135 ? -10.875 4.372 19.401 1.00 91.81 135 LEU A N 1
ATOM 1058 C CA . LEU A 1 135 ? -10.324 3.029 19.538 1.00 91.81 135 LEU A CA 1
ATOM 1059 C C . LEU A 1 135 ? -11.231 2.033 18.815 1.00 91.81 135 LEU A C 1
ATOM 1061 O O . LEU A 1 135 ? -12.413 1.934 19.128 1.00 91.81 135 LEU A O 1
ATOM 1065 N N . ALA A 1 136 ? -10.676 1.268 17.880 1.00 91.69 136 ALA A N 1
ATOM 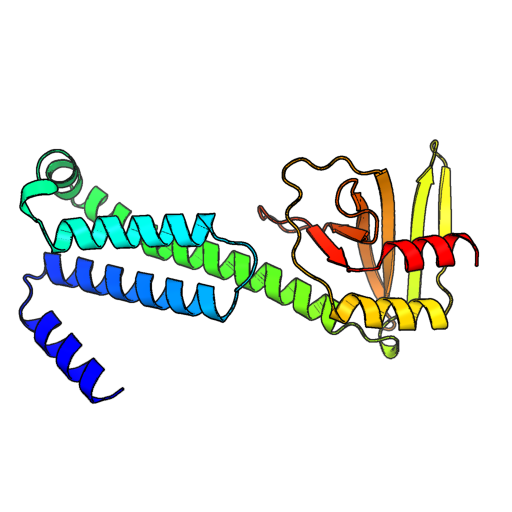1066 C CA . ALA A 1 136 ? -11.447 0.269 17.154 1.00 91.69 136 ALA A CA 1
ATOM 1067 C C . ALA A 1 136 ? -11.811 -0.914 18.064 1.00 91.69 136 ALA A C 1
ATOM 1069 O O . ALA A 1 136 ? -10.943 -1.503 18.717 1.00 91.69 136 ALA A O 1
ATOM 1070 N N . SER A 1 137 ? -13.081 -1.324 18.047 1.00 92.25 137 SER A N 1
ATOM 1071 C CA . SER A 1 137 ? -13.503 -2.583 18.663 1.00 92.25 137 SER A CA 1
ATOM 1072 C C . SER A 1 137 ? -12.843 -3.805 17.989 1.00 92.25 137 SER A C 1
ATOM 1074 O O . SER A 1 137 ? -12.428 -3.732 16.827 1.00 92.25 137 SER A O 1
ATOM 1076 N N . PRO A 1 138 ? -12.783 -4.981 18.651 1.00 91.81 138 PRO A N 1
ATOM 1077 C CA . PRO A 1 138 ? -12.212 -6.193 18.051 1.00 91.81 138 PRO A CA 1
ATOM 1078 C C . PRO A 1 138 ? -12.867 -6.599 16.719 1.00 91.81 138 PRO A C 1
ATOM 1080 O O . PRO A 1 138 ? -12.195 -7.097 15.814 1.00 91.81 138 PRO A O 1
ATOM 1083 N N . ALA A 1 139 ? -14.173 -6.353 16.571 1.00 93.06 139 ALA A N 1
ATOM 1084 C CA . ALA A 1 139 ? -14.891 -6.587 15.320 1.00 93.06 139 ALA A CA 1
ATOM 1085 C C . ALA A 1 139 ? -14.411 -5.639 14.207 1.00 93.06 139 ALA A C 1
ATOM 1087 O O . ALA A 1 139 ? -14.187 -6.075 13.076 1.00 93.06 139 ALA A O 1
ATOM 1088 N N . SER A 1 140 ? -14.189 -4.367 14.540 1.00 93.44 140 SER A N 1
ATOM 1089 C CA . SER A 1 140 ? -13.679 -3.358 13.611 1.00 93.44 140 SER A CA 1
ATOM 1090 C C . SER A 1 140 ? -12.207 -3.588 13.249 1.00 93.44 140 SER A C 1
ATOM 1092 O O . SER A 1 140 ? -11.831 -3.369 12.099 1.00 93.44 140 SER A O 1
ATOM 1094 N N . VAL A 1 141 ? -11.390 -4.157 14.143 1.00 93.88 141 VAL A N 1
ATOM 1095 C CA . VAL A 1 141 ? -10.039 -4.650 13.799 1.00 93.88 141 VAL A CA 1
ATOM 1096 C C . VAL A 1 141 ? -10.105 -5.787 12.772 1.00 93.88 141 VAL A C 1
ATOM 1098 O O . VAL A 1 141 ? -9.377 -5.774 11.779 1.00 93.88 141 VAL A O 1
ATOM 1101 N N . ALA A 1 142 ? -11.006 -6.756 12.959 1.00 93.81 142 ALA A N 1
ATOM 1102 C CA . ALA A 1 142 ? -11.167 -7.852 12.005 1.00 93.81 142 ALA A CA 1
ATOM 1103 C C . ALA A 1 142 ? -11.624 -7.364 10.620 1.00 93.81 142 ALA A C 1
ATOM 1105 O O . ALA A 1 142 ? -11.144 -7.843 9.586 1.00 93.81 142 ALA A O 1
ATOM 1106 N N . GLU A 1 143 ? -12.525 -6.382 10.598 1.00 94.38 143 GLU A N 1
ATOM 1107 C CA . GLU A 1 143 ? -12.979 -5.729 9.376 1.00 94.38 143 GLU A CA 1
ATOM 1108 C C . GLU A 1 143 ? -11.848 -4.973 8.666 1.00 94.38 143 GLU A C 1
ATOM 1110 O O . GLU A 1 143 ? -11.673 -5.150 7.458 1.00 94.38 143 GLU A O 1
ATOM 1115 N N . PHE A 1 144 ? -11.029 -4.223 9.408 1.00 94.00 144 PHE A N 1
ATOM 1116 C CA . PHE A 1 144 ? -9.849 -3.540 8.879 1.00 94.00 144 PHE A CA 1
ATOM 1117 C C . PHE A 1 144 ? -8.894 -4.512 8.183 1.00 94.00 144 PHE A C 1
ATOM 1119 O O . PHE A 1 144 ? -8.573 -4.328 7.011 1.00 94.00 144 PHE A O 1
ATOM 1126 N N . CYS A 1 145 ? -8.507 -5.605 8.852 1.00 94.19 145 CYS A N 1
ATOM 1127 C CA . CYS A 1 145 ? -7.635 -6.626 8.263 1.00 94.19 145 CYS A CA 1
ATOM 1128 C C . CYS A 1 145 ? -8.214 -7.210 6.966 1.00 94.19 145 CYS A C 1
ATOM 1130 O O . CYS A 1 145 ? -7.480 -7.488 6.016 1.00 94.19 145 CYS A O 1
ATOM 1132 N N . ARG A 1 146 ? -9.540 -7.384 6.889 1.00 95.38 146 ARG A N 1
ATOM 1133 C CA . ARG A 1 146 ? -10.212 -7.844 5.665 1.00 95.38 146 ARG A CA 1
ATOM 1134 C C . ARG A 1 146 ? -10.104 -6.814 4.538 1.00 95.38 146 ARG A C 1
ATOM 1136 O O . ARG A 1 146 ? -9.890 -7.213 3.393 1.00 95.38 146 ARG A O 1
ATOM 1143 N N . LEU A 1 147 ? -10.244 -5.523 4.841 1.00 94.00 147 LEU A N 1
ATOM 1144 C CA . LEU A 1 147 ? -10.086 -4.440 3.867 1.00 94.00 147 LEU A CA 1
ATOM 1145 C C . LEU A 1 147 ? -8.631 -4.315 3.393 1.00 94.00 147 LEU A C 1
ATOM 1147 O O . LEU A 1 147 ? -8.396 -4.191 2.192 1.00 94.00 147 LEU A O 1
ATOM 1151 N N . CYS A 1 148 ? -7.655 -4.475 4.292 1.00 92.38 148 CYS A N 1
ATOM 1152 C CA . CYS A 1 148 ? -6.223 -4.470 3.977 1.00 92.38 148 CYS A CA 1
ATOM 1153 C C . CYS A 1 148 ? -5.826 -5.488 2.901 1.00 92.38 148 CYS A C 1
ATOM 1155 O O . CYS A 1 148 ? -4.920 -5.223 2.116 1.00 92.38 148 CYS A O 1
ATOM 1157 N N . ARG A 1 149 ? -6.529 -6.623 2.783 1.00 92.31 149 ARG A N 1
ATOM 1158 C CA . ARG A 1 149 ? -6.291 -7.609 1.706 1.00 92.31 149 ARG A CA 1
ATOM 1159 C C . ARG A 1 149 ? -6.497 -7.034 0.305 1.00 92.31 149 ARG A C 1
ATOM 1161 O O . ARG A 1 149 ? -5.940 -7.550 -0.660 1.00 92.31 149 ARG A O 1
ATOM 1168 N N . ARG A 1 150 ? -7.304 -5.980 0.196 1.00 89.50 150 ARG A N 1
ATOM 1169 C CA . ARG A 1 150 ? -7.594 -5.258 -1.045 1.00 89.50 150 ARG A CA 1
ATOM 1170 C C . ARG A 1 150 ? -6.728 -4.013 -1.208 1.00 89.50 150 ARG A C 1
ATOM 1172 O O . ARG A 1 150 ? -6.996 -3.240 -2.114 1.00 89.50 150 ARG A O 1
ATOM 1179 N N . ALA A 1 151 ? -5.732 -3.796 -0.349 1.00 88.69 151 ALA A N 1
ATOM 1180 C CA . ALA A 1 151 ? -4.915 -2.594 -0.407 1.00 88.69 151 ALA A CA 1
ATOM 1181 C C . ALA A 1 151 ? -4.159 -2.493 -1.740 1.00 88.69 151 ALA A C 1
ATOM 1183 O O . ALA A 1 151 ? -3.634 -3.492 -2.245 1.00 88.69 151 ALA A O 1
ATOM 1184 N N . GLU A 1 152 ? -4.089 -1.291 -2.298 1.00 85.38 152 GLU A N 1
ATOM 1185 C CA . GLU A 1 152 ? -3.457 -0.986 -3.581 1.00 85.38 152 GLU A CA 1
ATOM 1186 C C . GLU A 1 152 ? -2.483 0.184 -3.429 1.00 85.38 152 GLU A C 1
ATOM 1188 O O . GLU A 1 152 ? -2.650 1.043 -2.568 1.00 85.38 152 GLU A O 1
ATOM 1193 N N . LEU A 1 153 ? -1.434 0.218 -4.254 1.00 79.31 153 LEU A N 1
ATOM 1194 C CA . LEU A 1 153 ? -0.518 1.361 -4.270 1.00 79.31 153 LEU A CA 1
ATOM 1195 C C . LEU A 1 153 ? -1.248 2.570 -4.854 1.00 79.31 153 LEU A C 1
ATOM 1197 O O . LEU A 1 153 ? -1.952 2.431 -5.855 1.00 79.31 153 LEU A O 1
ATOM 1201 N N . PHE A 1 154 ? -1.062 3.737 -4.243 1.00 75.50 154 PHE A N 1
ATOM 1202 C CA . PHE A 1 154 ? -1.780 4.946 -4.614 1.00 75.50 154 PHE A CA 1
ATOM 1203 C C . PHE A 1 154 ? -0.822 6.108 -4.845 1.00 75.50 154 PHE A C 1
ATOM 1205 O O . PHE A 1 154 ? 0.095 6.340 -4.063 1.00 75.50 154 PHE A O 1
ATOM 1212 N N . TYR A 1 155 ? -1.039 6.842 -5.936 1.00 69.50 155 TYR A N 1
ATOM 1213 C CA . TYR A 1 155 ? -0.191 7.960 -6.325 1.00 69.50 155 TYR A CA 1
ATOM 1214 C C . TYR A 1 155 ? -0.975 9.263 -6.233 1.00 69.50 155 TYR A C 1
ATOM 1216 O O . TYR A 1 155 ? -1.744 9.600 -7.133 1.00 69.50 155 TYR A O 1
ATOM 1224 N N . THR A 1 156 ? -0.770 10.014 -5.151 1.00 61.41 156 THR A N 1
ATOM 1225 C CA . THR A 1 156 ? -1.388 11.334 -5.003 1.00 61.41 156 THR A CA 1
ATOM 1226 C C . THR A 1 156 ? -0.593 12.350 -5.800 1.00 61.41 156 THR A C 1
ATOM 1228 O O . THR A 1 156 ? 0.282 13.008 -5.242 1.00 61.41 156 THR A O 1
ATOM 1231 N N . SER A 1 157 ? -0.844 12.488 -7.103 1.00 55.97 157 SER A N 1
ATOM 1232 C CA . SER A 1 157 ? -0.140 13.540 -7.838 1.00 55.97 157 SER A CA 1
ATOM 1233 C C . SER A 1 157 ? -0.633 14.928 -7.429 1.00 55.97 157 SER A C 1
ATOM 1235 O O . SER A 1 157 ? 0.206 15.797 -7.250 1.00 55.97 157 SER A O 1
ATOM 1237 N N . HIS A 1 158 ? -1.941 15.150 -7.209 1.00 62.69 158 HIS A N 1
ATOM 1238 C CA . HIS A 1 158 ? -2.485 16.495 -6.921 1.00 62.69 158 HIS A CA 1
ATOM 1239 C C . HIS A 1 158 ? -3.829 16.513 -6.161 1.00 62.69 158 HIS A C 1
ATOM 1241 O O . HIS A 1 158 ? -4.551 17.505 -6.225 1.00 62.69 158 HIS A O 1
ATOM 1247 N N . GLU A 1 159 ? -4.213 15.430 -5.486 1.00 69.50 159 GLU A N 1
ATOM 1248 C CA . GLU A 1 159 ? -5.535 15.365 -4.849 1.00 69.50 159 GLU A CA 1
ATOM 1249 C C . GLU A 1 159 ? -5.558 16.073 -3.496 1.00 69.50 159 GLU A C 1
ATOM 1251 O 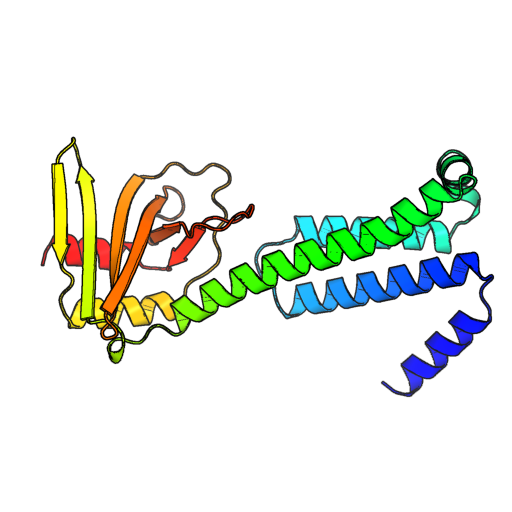O . GLU A 1 159 ? -4.689 15.846 -2.652 1.00 69.50 159 GLU A O 1
ATOM 1256 N N . ALA A 1 160 ? -6.574 16.914 -3.290 1.00 77.88 160 ALA A N 1
ATOM 1257 C CA . ALA A 1 160 ? -6.855 17.499 -1.991 1.00 77.88 160 ALA A CA 1
ATOM 1258 C C . ALA A 1 160 ? -7.370 16.419 -1.029 1.00 77.88 160 ALA A C 1
ATOM 1260 O O . ALA A 1 160 ? -8.181 15.558 -1.398 1.00 77.88 160 ALA A O 1
ATOM 1261 N N . THR A 1 161 ? -6.888 16.467 0.212 1.00 82.06 161 THR A N 1
ATOM 1262 C CA . THR A 1 161 ? -7.396 15.606 1.276 1.00 82.06 161 THR A CA 1
ATOM 1263 C C . THR A 1 161 ? -8.639 16.239 1.893 1.00 82.06 161 THR A C 1
ATOM 1265 O O . THR A 1 161 ? -8.638 17.408 2.267 1.00 82.06 161 THR A O 1
ATOM 1268 N N . VAL A 1 162 ? -9.706 15.454 2.009 1.00 84.81 162 VAL A N 1
ATOM 1269 C CA . VAL A 1 162 ? -10.973 15.843 2.643 1.00 84.81 162 VAL A CA 1
ATOM 1270 C C . VAL A 1 162 ? -10.890 15.703 4.162 1.00 84.81 162 VAL A C 1
ATOM 1272 O O . VAL A 1 162 ? -11.493 16.482 4.893 1.00 84.81 162 VAL A O 1
ATOM 1275 N N . ARG A 1 163 ? -10.163 14.689 4.640 1.00 85.81 163 ARG A N 1
ATOM 1276 C CA . ARG A 1 163 ? -10.002 14.379 6.066 1.00 85.81 163 ARG A CA 1
ATOM 1277 C C . ARG A 1 163 ? -8.624 13.790 6.306 1.00 85.81 163 ARG A C 1
ATOM 1279 O O . ARG A 1 163 ? -8.311 12.777 5.688 1.00 85.81 163 ARG A O 1
ATOM 1286 N N . ASP A 1 164 ? -7.860 14.391 7.212 1.00 88.25 164 ASP A N 1
ATOM 1287 C CA . ASP A 1 164 ? -6.550 13.912 7.658 1.00 88.25 164 ASP A CA 1
ATOM 1288 C C . ASP A 1 164 ? -6.649 13.323 9.071 1.00 88.25 164 ASP A C 1
ATOM 1290 O O . ASP A 1 164 ? -7.294 13.883 9.961 1.00 88.25 164 ASP A O 1
ATOM 1294 N N . PHE A 1 165 ? -5.987 12.194 9.294 1.00 90.44 165 PHE A N 1
ATOM 1295 C CA . PHE A 1 165 ? -5.933 11.511 10.583 1.00 90.44 165 PHE A CA 1
ATOM 1296 C C . PHE A 1 165 ? -4.643 10.693 10.714 1.00 90.44 165 PHE A C 1
ATOM 1298 O O . PHE A 1 165 ? -3.901 10.480 9.756 1.00 90.44 165 PHE A O 1
ATOM 1305 N N . GLN A 1 166 ? -4.346 10.220 11.920 1.00 91.75 166 GLN A N 1
ATOM 1306 C CA . GLN A 1 166 ? -3.271 9.259 12.157 1.00 91.75 166 GLN A CA 1
ATOM 1307 C C . GLN A 1 166 ? -3.859 7.892 12.469 1.00 91.75 166 GLN A C 1
ATOM 1309 O O . GLN A 1 166 ? -4.658 7.755 13.392 1.00 91.75 166 GLN A O 1
ATOM 1314 N N . LEU A 1 167 ? -3.414 6.872 11.743 1.00 92.50 167 LEU A N 1
ATOM 1315 C CA . LEU A 1 167 ? -3.712 5.479 12.043 1.00 92.50 167 LEU A CA 1
ATOM 1316 C C . LEU A 1 167 ? -2.583 4.902 12.895 1.00 92.50 167 LEU A C 1
ATOM 1318 O O . LEU A 1 167 ? -1.430 4.868 12.467 1.00 92.50 167 LEU A O 1
ATOM 1322 N N . ARG A 1 168 ? -2.904 4.422 14.092 1.00 93.50 168 ARG A N 1
ATOM 1323 C CA . ARG A 1 168 ? -1.954 3.779 15.002 1.00 93.50 168 ARG A CA 1
ATOM 1324 C C . ARG A 1 168 ? -2.319 2.315 15.151 1.00 93.50 168 ARG A C 1
ATOM 1326 O O . ARG A 1 168 ? -3.435 1.991 15.542 1.00 93.50 168 ARG A O 1
ATOM 1333 N N . ILE A 1 169 ? -1.370 1.436 14.859 1.00 93.81 169 ILE A N 1
ATOM 1334 C CA . ILE A 1 169 ? -1.517 -0.010 15.018 1.00 93.81 169 ILE A CA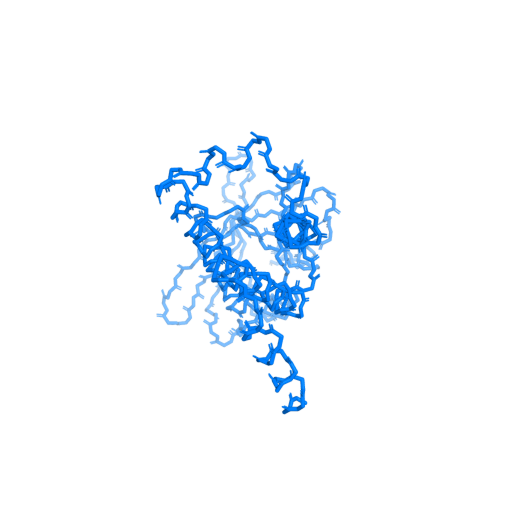 1
ATOM 1335 C C . ILE A 1 169 ? -0.554 -0.459 16.111 1.00 93.81 169 ILE A C 1
ATOM 1337 O O . ILE A 1 169 ? 0.661 -0.265 16.005 1.00 93.81 169 ILE A O 1
ATOM 1341 N N . GLN A 1 170 ? -1.096 -1.063 17.165 1.00 94.88 170 GLN A N 1
ATOM 1342 C CA . GLN A 1 170 ? -0.317 -1.746 18.186 1.00 94.88 170 GLN A CA 1
ATOM 1343 C C . GLN A 1 170 ? -0.423 -3.251 17.966 1.00 94.88 170 GLN A C 1
ATOM 1345 O O . GLN A 1 170 ? -1.517 -3.812 17.934 1.00 94.88 170 GLN A O 1
ATOM 1350 N N . TYR A 1 171 ? 0.723 -3.906 17.834 1.00 94.44 171 TYR A N 1
ATOM 1351 C CA . TYR A 1 171 ? 0.821 -5.346 17.631 1.00 94.44 171 TYR A CA 1
ATOM 1352 C C . TYR A 1 171 ? 0.938 -6.082 18.970 1.00 94.44 171 TYR A C 1
ATOM 1354 O O . TYR A 1 171 ? 1.378 -5.512 19.974 1.00 94.44 171 TYR A O 1
ATOM 1362 N N . ILE A 1 172 ? 0.570 -7.365 18.985 1.00 93.81 172 ILE A N 1
ATOM 1363 C CA . ILE A 1 172 ? 0.673 -8.211 20.189 1.00 93.81 172 ILE A CA 1
ATOM 1364 C C . ILE A 1 172 ? 2.132 -8.393 20.632 1.00 93.81 172 ILE A C 1
ATOM 1366 O O . ILE A 1 172 ? 2.410 -8.467 21.827 1.00 93.81 172 ILE A O 1
ATOM 1370 N N . ASP A 1 173 ? 3.077 -8.385 19.690 1.00 93.38 173 ASP A N 1
ATOM 1371 C CA . ASP A 1 173 ? 4.519 -8.454 19.969 1.00 93.38 173 ASP A CA 1
ATOM 1372 C C . ASP A 1 173 ? 5.104 -7.163 20.588 1.00 93.38 173 ASP A C 1
ATOM 1374 O O . ASP A 1 173 ? 6.301 -7.090 20.867 1.00 93.38 173 ASP A O 1
ATOM 1378 N N . GLY A 1 174 ? 4.268 -6.144 20.814 1.00 90.81 174 GLY A N 1
ATOM 1379 C CA . GLY A 1 174 ? 4.645 -4.869 21.414 1.00 90.81 174 GLY A CA 1
ATOM 1380 C C . GLY A 1 174 ? 5.113 -3.807 20.418 1.00 90.81 174 GLY A C 1
ATOM 1381 O O . GLY A 1 174 ? 5.318 -2.659 20.825 1.00 90.81 174 GLY A O 1
ATOM 1382 N N . ARG A 1 175 ? 5.250 -4.127 19.123 1.00 93.62 175 ARG A N 1
ATOM 1383 C CA . ARG A 1 175 ? 5.547 -3.118 18.096 1.00 93.62 175 ARG A CA 1
ATOM 1384 C C . ARG A 1 175 ? 4.390 -2.127 17.967 1.00 93.62 175 ARG A C 1
ATOM 1386 O O . ARG A 1 175 ? 3.220 -2.475 18.119 1.00 93.62 175 ARG A O 1
ATOM 1393 N N . LYS A 1 176 ? 4.730 -0.875 17.660 1.00 92.94 176 LYS A N 1
ATOM 1394 C CA . LYS A 1 176 ? 3.775 0.208 17.403 1.00 92.94 176 LYS A CA 1
ATOM 1395 C C . LYS A 1 176 ? 4.136 0.880 16.093 1.00 92.94 176 LYS A C 1
ATOM 1397 O O . LYS A 1 176 ? 5.276 1.305 15.919 1.00 92.94 176 LYS A O 1
ATOM 1402 N N . GLU A 1 177 ? 3.174 0.969 15.191 1.00 91.25 177 GLU A N 1
ATOM 1403 C CA . GLU A 1 177 ? 3.342 1.618 13.895 1.00 91.25 177 GLU A CA 1
ATOM 1404 C C . GLU A 1 177 ? 2.298 2.728 13.762 1.00 91.25 177 GLU A C 1
ATOM 1406 O O . GLU A 1 177 ? 1.119 2.522 14.045 1.00 91.25 177 GLU A O 1
ATOM 1411 N N . THR A 1 178 ? 2.751 3.918 13.370 1.00 90.56 178 THR A N 1
ATOM 1412 C CA . THR A 1 178 ? 1.896 5.089 13.157 1.00 90.56 178 THR A CA 1
ATOM 1413 C C . THR A 1 178 ? 2.005 5.505 11.705 1.00 90.56 178 THR A C 1
ATOM 1415 O O . THR A 1 178 ? 3.113 5.690 11.195 1.00 90.56 178 THR A O 1
ATOM 1418 N N . TYR A 1 179 ? 0.858 5.696 11.073 1.00 89.88 179 TYR A N 1
ATOM 1419 C CA . TYR A 1 179 ? 0.735 6.124 9.692 1.00 89.88 179 TYR A CA 1
ATOM 1420 C C . TYR A 1 179 ? -0.041 7.429 9.627 1.00 89.88 179 TYR A C 1
ATOM 1422 O O . TYR A 1 179 ? -1.059 7.593 10.299 1.00 89.88 179 TYR A O 1
ATOM 1430 N N . GLU A 1 180 ? 0.440 8.354 8.807 1.00 89.19 180 GLU A N 1
ATOM 1431 C CA . GLU A 1 180 ? -0.356 9.505 8.384 1.00 89.19 180 GLU A CA 1
ATOM 1432 C C . GLU A 1 180 ? -1.370 9.006 7.365 1.00 89.19 180 GLU A C 1
ATOM 1434 O O . GLU A 1 180 ? -1.022 8.206 6.503 1.00 89.19 180 GLU A O 1
ATOM 1439 N N . ALA A 1 181 ? -2.625 9.403 7.484 1.00 89.31 181 ALA A N 1
ATOM 1440 C CA . ALA A 1 181 ? -3.703 8.829 6.706 1.00 89.31 181 ALA A CA 1
ATOM 1441 C C . ALA A 1 181 ? -4.756 9.878 6.367 1.00 89.31 181 ALA A C 1
ATOM 1443 O O . ALA A 1 181 ? -4.880 10.895 7.042 1.00 89.31 181 ALA A O 1
ATOM 1444 N N . GLY A 1 182 ? -5.506 9.632 5.302 1.00 89.31 182 GLY A N 1
ATOM 1445 C CA . GLY A 1 182 ? -6.549 10.541 4.882 1.00 89.31 182 GLY A CA 1
ATOM 1446 C C . GLY A 1 182 ? -7.498 9.978 3.838 1.00 89.31 182 GLY A C 1
ATOM 1447 O O . GLY A 1 182 ? -7.279 8.915 3.254 1.00 89.31 182 GLY A O 1
ATOM 1448 N N . VAL A 1 183 ? -8.583 10.713 3.623 1.00 88.88 183 VAL A N 1
ATOM 1449 C CA . VAL A 1 183 ? -9.576 10.465 2.570 1.00 88.88 183 VAL A CA 1
ATOM 1450 C C . VAL A 1 183 ? -9.405 11.532 1.500 1.00 88.88 183 VAL A C 1
ATOM 1452 O O . VAL A 1 183 ? -9.446 12.718 1.816 1.00 88.88 183 VAL A O 1
ATOM 1455 N N . PHE A 1 184 ? -9.243 11.128 0.244 1.00 85.81 184 PHE A N 1
ATOM 1456 C CA . PHE A 1 184 ? -9.017 12.050 -0.872 1.00 85.81 184 PHE A CA 1
ATOM 1457 C C . PHE A 1 184 ? -10.311 12.352 -1.634 1.00 85.81 184 PHE A C 1
ATOM 1459 O O . PHE A 1 184 ? -11.216 11.518 -1.696 1.00 85.81 184 PHE A O 1
ATOM 1466 N N . GLU A 1 185 ? -10.402 13.547 -2.224 1.00 83.50 185 GLU A N 1
ATOM 1467 C CA . GLU A 1 185 ? -11.618 14.027 -2.898 1.00 83.50 185 GLU A CA 1
ATOM 1468 C C . GLU A 1 185 ? -12.104 13.124 -4.037 1.00 83.50 185 GLU A C 1
ATOM 1470 O O . GLU A 1 185 ? -13.313 12.943 -4.184 1.00 83.50 185 GLU A O 1
ATOM 1475 N N . ALA A 1 186 ? -11.196 12.546 -4.830 1.00 81.81 186 ALA A N 1
ATOM 1476 C CA . ALA A 1 186 ? -11.558 11.656 -5.936 1.00 81.81 186 ALA A CA 1
ATOM 1477 C C . ALA A 1 186 ? -11.880 10.226 -5.465 1.00 81.81 186 ALA A C 1
ATOM 1479 O O . ALA A 1 186 ? -12.580 9.480 -6.150 1.00 81.81 186 ALA A O 1
ATOM 1480 N N . HIS A 1 187 ? -11.420 9.867 -4.266 1.00 82.62 187 HIS A N 1
ATOM 1481 C CA . HIS A 1 187 ? -11.511 8.537 -3.673 1.00 82.62 187 HIS A CA 1
ATOM 1482 C C . HIS A 1 187 ? -12.359 8.551 -2.401 1.00 82.62 187 HIS A C 1
ATOM 1484 O O . HIS A 1 187 ? -11.986 8.019 -1.358 1.00 82.62 187 HIS A O 1
ATOM 1490 N N . GLN A 1 188 ? -13.546 9.153 -2.489 1.00 83.56 188 GLN A N 1
ATOM 1491 C CA . GLN A 1 188 ? -14.402 9.388 -1.326 1.00 83.56 188 GLN A CA 1
ATOM 1492 C C . GLN A 1 188 ? -14.879 8.124 -0.613 1.00 83.56 188 GLN A C 1
ATOM 1494 O O . GLN A 1 188 ? -15.372 8.248 0.498 1.00 83.56 188 GLN A O 1
ATOM 1499 N N . GLY A 1 189 ? -14.814 6.941 -1.226 1.00 87.31 189 GLY A N 1
ATOM 1500 C CA . GLY A 1 189 ? -15.163 5.674 -0.570 1.00 87.31 189 GLY A CA 1
ATOM 1501 C C . GLY A 1 189 ? -13.983 5.004 0.134 1.00 87.31 189 GLY A C 1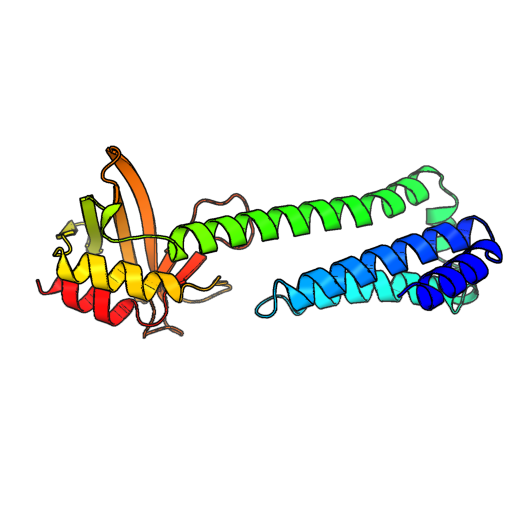
ATOM 1502 O O . GLY A 1 189 ? -14.167 4.072 0.920 1.00 87.31 189 GLY A O 1
ATOM 1503 N N . ASP A 1 190 ? -12.775 5.479 -0.133 1.00 91.19 190 ASP A N 1
ATOM 1504 C CA . ASP A 1 190 ? -11.546 4.808 0.230 1.00 91.19 190 ASP A CA 1
ATOM 1505 C C . ASP A 1 190 ? -10.801 5.615 1.288 1.00 91.19 190 ASP A C 1
ATOM 1507 O O . ASP A 1 190 ? -11.063 6.795 1.520 1.00 91.19 190 ASP A O 1
ATOM 1511 N N . MET A 1 191 ? -9.854 4.962 1.945 1.00 91.31 191 MET A N 1
ATOM 1512 C CA . MET A 1 191 ? -8.893 5.651 2.795 1.00 91.31 191 MET A CA 1
ATOM 1513 C C . MET A 1 191 ? -7.502 5.359 2.271 1.00 91.31 191 MET A C 1
ATOM 1515 O O . MET A 1 191 ? -7.249 4.258 1.790 1.00 91.31 191 MET A O 1
ATOM 1519 N N . ALA A 1 192 ? -6.589 6.302 2.395 1.00 90.19 192 ALA A N 1
ATOM 1520 C CA . ALA A 1 192 ? -5.197 6.074 2.071 1.00 90.19 192 ALA A CA 1
ATOM 1521 C C . ALA A 1 192 ? -4.310 6.446 3.247 1.00 90.19 192 ALA A C 1
ATOM 1523 O O . ALA A 1 192 ? -4.664 7.281 4.072 1.00 90.19 192 ALA A O 1
ATOM 1524 N N . PHE A 1 193 ? -3.158 5.801 3.343 1.00 87.69 193 PHE A N 1
ATOM 1525 C CA . PHE A 1 193 ? -2.165 6.142 4.343 1.00 87.69 193 PHE A CA 1
ATOM 1526 C C . PHE A 1 193 ? -0.764 6.114 3.780 1.00 87.69 193 PHE A C 1
ATOM 1528 O O . PHE A 1 193 ? -0.420 5.308 2.911 1.00 87.69 193 PHE A O 1
ATOM 1535 N N . SER A 1 194 ? 0.021 7.045 4.297 1.00 83.56 194 SER A N 1
ATOM 1536 C CA . SER A 1 194 ? 1.389 7.282 3.931 1.00 83.56 194 SER A CA 1
ATOM 1537 C C . SER A 1 194 ? 2.298 6.296 4.648 1.00 83.56 194 SER A C 1
ATOM 1539 O O . SER A 1 194 ? 2.261 6.143 5.874 1.00 83.56 194 SER A O 1
ATOM 1541 N N . PHE A 1 195 ? 3.168 5.657 3.885 1.00 75.38 195 PHE A N 1
ATOM 1542 C CA . PHE A 1 195 ? 4.299 4.919 4.400 1.00 75.38 195 PHE A CA 1
ATOM 1543 C C . PHE A 1 195 ? 5.551 5.776 4.215 1.00 75.38 195 PHE A C 1
ATOM 1545 O O . PHE A 1 195 ? 5.817 6.297 3.135 1.00 75.38 195 PHE A O 1
ATOM 1552 N N . ARG A 1 196 ? 6.334 5.951 5.288 1.00 63.53 196 ARG A N 1
ATOM 1553 C CA . ARG A 1 196 ? 7.610 6.684 5.246 1.00 63.53 196 ARG A CA 1
ATOM 1554 C C . ARG A 1 196 ? 8.646 5.878 4.457 1.00 63.53 196 ARG A C 1
ATOM 1556 O O . ARG A 1 196 ? 9.507 5.226 5.040 1.00 63.53 196 ARG A O 1
ATOM 1563 N N . SER A 1 197 ? 8.533 5.893 3.135 1.00 55.94 197 SER A N 1
ATOM 1564 C CA . SER A 1 197 ? 9.547 5.398 2.211 1.00 55.94 197 SER A CA 1
ATOM 1565 C C . SER A 1 197 ? 10.292 6.575 1.593 1.00 55.94 197 SER A C 1
ATOM 1567 O O . SER A 1 197 ? 9.741 7.654 1.407 1.00 55.94 197 SER A O 1
ATOM 1569 N N . PHE A 1 198 ? 11.565 6.373 1.261 1.00 51.72 198 PHE A N 1
ATOM 1570 C CA . PHE A 1 198 ? 12.434 7.373 0.630 1.00 51.72 198 PHE A CA 1
ATOM 1571 C C . PHE A 1 198 ? 12.112 7.592 -0.869 1.00 51.72 198 PHE A C 1
ATOM 1573 O O . PHE A 1 198 ? 12.989 7.974 -1.642 1.00 51.72 198 PHE A O 1
ATOM 1580 N N . VAL A 1 199 ? 10.890 7.276 -1.312 1.00 54.03 199 VAL A N 1
ATOM 1581 C CA . VAL A 1 199 ? 10.560 6.974 -2.713 1.00 54.03 199 VAL A CA 1
ATOM 1582 C C . VAL A 1 199 ? 9.307 7.731 -3.165 1.00 54.03 199 VAL A C 1
ATOM 1584 O O . VAL A 1 199 ? 8.473 8.107 -2.355 1.00 54.03 199 VAL A O 1
ATOM 1587 N N . ILE A 1 200 ? 9.208 7.950 -4.480 1.00 56.78 200 ILE A N 1
ATOM 1588 C CA . ILE A 1 200 ? 8.179 8.711 -5.209 1.00 56.78 200 ILE A CA 1
ATOM 1589 C C . ILE A 1 200 ? 6.736 8.276 -4.880 1.00 56.78 200 ILE A C 1
ATOM 1591 O O . ILE A 1 200 ? 5.838 9.108 -4.976 1.00 56.78 200 ILE A O 1
ATOM 1595 N N . ILE A 1 201 ? 6.503 7.012 -4.508 1.00 59.25 201 ILE A N 1
ATOM 1596 C CA . ILE A 1 201 ? 5.212 6.557 -3.980 1.00 59.25 201 ILE A CA 1
ATOM 1597 C C . ILE A 1 201 ? 5.304 6.544 -2.462 1.00 59.25 201 ILE A C 1
ATOM 1599 O O . ILE A 1 201 ? 6.067 5.773 -1.879 1.00 59.25 201 ILE A O 1
ATOM 1603 N N . ASP A 1 202 ? 4.492 7.387 -1.843 1.00 71.62 202 ASP A N 1
ATOM 1604 C CA . ASP A 1 202 ? 4.418 7.543 -0.401 1.00 71.62 202 ASP A CA 1
ATOM 1605 C C . ASP A 1 202 ? 3.129 6.966 0.182 1.00 71.62 202 ASP A C 1
ATOM 1607 O O . ASP A 1 202 ? 3.065 6.825 1.395 1.00 71.62 202 ASP A O 1
ATOM 1611 N N . LYS A 1 203 ? 2.117 6.613 -0.629 1.00 81.44 203 LYS A N 1
ATOM 1612 C CA . LYS A 1 203 ? 0.768 6.275 -0.145 1.00 81.44 203 LYS A CA 1
ATOM 1613 C C . LYS A 1 203 ? 0.215 4.957 -0.671 1.00 81.44 203 LYS A C 1
ATOM 1615 O O . LYS A 1 203 ? 0.490 4.500 -1.780 1.00 81.44 203 LYS A O 1
ATOM 1620 N N . MET A 1 204 ? -0.622 4.344 0.153 1.00 86.94 204 MET A N 1
ATOM 1621 C CA . MET A 1 204 ? -1.373 3.142 -0.178 1.00 86.94 204 MET A CA 1
ATOM 1622 C C . MET A 1 204 ? -2.849 3.378 0.115 1.00 86.94 204 MET A C 1
ATOM 1624 O O . MET A 1 204 ? -3.176 3.943 1.154 1.00 86.94 204 MET A O 1
ATOM 1628 N N . ILE A 1 205 ? -3.727 2.940 -0.783 1.00 89.50 205 ILE A N 1
ATOM 1629 C CA . ILE A 1 205 ? -5.177 3.048 -0.638 1.00 89.50 205 ILE A CA 1
ATOM 1630 C C . ILE A 1 205 ? -5.766 1.721 -0.165 1.00 89.50 205 ILE A C 1
ATOM 1632 O O . ILE A 1 205 ? -5.350 0.643 -0.589 1.00 89.50 205 ILE A O 1
ATOM 1636 N N . ILE A 1 206 ? -6.746 1.798 0.726 1.00 91.75 206 ILE A N 1
ATOM 1637 C CA . ILE A 1 206 ? -7.599 0.701 1.158 1.00 91.75 206 ILE A CA 1
ATOM 1638 C C . ILE A 1 206 ? -9.001 0.967 0.606 1.00 91.75 206 ILE A C 1
ATOM 1640 O O . ILE A 1 206 ? -9.720 1.829 1.130 1.00 91.75 206 ILE A O 1
ATOM 1644 N N . PRO A 1 207 ? -9.402 0.221 -0.440 1.00 91.06 207 PRO A N 1
ATOM 1645 C CA . PRO A 1 207 ? -10.721 0.355 -1.028 1.00 91.06 207 PRO A CA 1
ATOM 1646 C C . PRO A 1 207 ? -11.834 0.074 -0.016 1.00 91.06 207 PRO A C 1
ATOM 1648 O O . PRO A 1 207 ? -11.839 -0.982 0.627 1.00 91.06 207 PRO A O 1
ATOM 1651 N N . GLY A 1 208 ? -12.797 0.988 0.105 1.00 90.75 208 GLY A N 1
ATOM 1652 C CA . GLY A 1 208 ? -13.880 0.887 1.091 1.00 90.75 208 GLY A CA 1
ATOM 1653 C C . GLY A 1 208 ? -13.457 1.177 2.536 1.00 90.75 208 GLY A C 1
ATOM 1654 O O . GLY A 1 208 ? -14.165 0.792 3.466 1.00 90.75 208 GLY A O 1
ATOM 1655 N N . GLY A 1 209 ? -12.302 1.815 2.741 1.00 91.62 209 GLY A N 1
ATOM 1656 C CA . GLY A 1 209 ? -11.796 2.163 4.067 1.00 91.62 209 GLY A CA 1
ATOM 1657 C C . GLY A 1 209 ? -12.550 3.297 4.766 1.00 91.62 209 GLY A C 1
ATOM 1658 O O . GLY A 1 209 ? -12.622 3.299 5.992 1.00 91.62 209 GLY A O 1
ATOM 1659 N N . ARG A 1 210 ? -13.172 4.232 4.032 1.00 92.06 210 ARG A N 1
ATOM 1660 C CA . ARG A 1 210 ? -13.889 5.350 4.669 1.00 92.06 210 ARG A CA 1
ATOM 1661 C C . ARG A 1 210 ? -15.125 4.907 5.464 1.00 92.06 210 ARG A C 1
ATOM 1663 O O . ARG A 1 210 ? -15.226 5.325 6.610 1.00 92.06 210 ARG A O 1
ATOM 1670 N N . PRO A 1 211 ? -16.028 4.046 4.949 1.00 93.56 211 PRO A N 1
ATOM 1671 C CA . PRO A 1 211 ? -17.152 3.549 5.746 1.00 93.56 211 PRO A CA 1
ATOM 1672 C C . PRO A 1 211 ? -16.728 2.877 7.058 1.00 93.56 211 PRO A C 1
ATOM 1674 O O . PRO A 1 211 ? -17.410 3.005 8.070 1.00 93.56 211 PRO A O 1
ATOM 1677 N N . TRP A 1 212 ? -15.591 2.175 7.050 1.00 93.94 212 TRP A N 1
ATOM 1678 C CA . TRP A 1 212 ? -15.004 1.599 8.259 1.00 93.94 212 TRP A CA 1
ATOM 1679 C C . TRP A 1 212 ? -14.532 2.683 9.238 1.00 93.94 212 TRP A C 1
ATOM 1681 O O . TRP A 1 212 ? -14.763 2.571 10.440 1.00 93.94 212 TRP A O 1
ATOM 1691 N N . LEU A 1 213 ? -13.931 3.754 8.720 1.00 91.38 213 LEU A N 1
ATOM 1692 C CA . LEU A 1 213 ? -13.482 4.896 9.511 1.00 91.38 213 LEU A CA 1
ATOM 1693 C C . LEU A 1 213 ? -14.650 5.630 10.180 1.00 91.38 213 LEU A C 1
ATOM 1695 O O . LEU A 1 213 ? -14.620 5.899 11.377 1.00 91.38 213 LEU A O 1
ATOM 1699 N N . ASP A 1 214 ? -15.698 5.901 9.403 1.00 91.31 214 ASP A N 1
ATOM 1700 C CA . ASP A 1 214 ? -16.906 6.580 9.871 1.00 91.31 214 ASP A CA 1
ATOM 1701 C C . ASP A 1 214 ? -17.627 5.752 10.942 1.00 91.31 214 ASP A C 1
ATOM 1703 O O . ASP A 1 214 ? -18.132 6.303 11.915 1.00 91.31 214 ASP A O 1
ATOM 1707 N N . LYS A 1 215 ? -17.615 4.420 10.809 1.00 91.12 215 LYS A N 1
ATOM 1708 C CA . LYS A 1 215 ? -18.149 3.506 11.822 1.00 91.12 215 LYS A CA 1
ATOM 1709 C C . LYS A 1 215 ? -17.388 3.617 13.145 1.00 91.12 215 LYS A C 1
ATOM 1711 O O . LYS A 1 215 ? -18.029 3.765 14.180 1.00 91.12 215 LYS A O 1
ATOM 1716 N N . ILE A 1 216 ? -16.053 3.610 13.123 1.00 90.12 216 ILE A N 1
ATOM 1717 C CA . ILE A 1 216 ? -15.237 3.725 14.347 1.00 90.12 216 ILE A CA 1
ATOM 1718 C C . ILE A 1 216 ? -15.435 5.072 15.043 1.00 90.12 216 ILE A C 1
ATOM 1720 O O . ILE A 1 216 ? -15.453 5.124 16.268 1.00 90.12 216 ILE A O 1
ATOM 1724 N N . ALA A 1 217 ? -15.637 6.152 14.287 1.00 85.00 217 ALA A N 1
ATOM 1725 C CA . ALA A 1 217 ? -15.925 7.459 14.873 1.00 85.00 217 ALA A CA 1
ATOM 1726 C C . ALA A 1 217 ? -17.234 7.485 15.696 1.00 85.00 217 ALA A C 1
ATOM 1728 O O . ALA A 1 217 ? -17.429 8.388 16.508 1.00 85.00 217 ALA A O 1
ATOM 1729 N N . THR A 1 218 ? -18.122 6.503 15.491 1.00 84.31 218 THR A N 1
ATOM 1730 C CA . THR A 1 218 ? -19.433 6.391 16.154 1.00 84.31 218 THR A CA 1
ATOM 1731 C C . THR A 1 218 ? -19.545 5.267 17.190 1.00 84.31 218 THR A C 1
ATOM 1733 O O . THR A 1 218 ? -20.596 5.156 17.823 1.00 84.31 218 THR A O 1
ATOM 1736 N N . GLU A 1 219 ? -18.509 4.434 17.343 1.00 81.81 219 GLU A N 1
ATOM 1737 C CA . GLU A 1 219 ? -18.426 3.377 18.371 1.00 81.81 219 GLU A CA 1
ATOM 1738 C C . GLU A 1 219 ? -18.121 3.960 19.760 1.00 81.81 219 GLU A C 1
ATOM 1740 O O . GLU A 1 219 ? -18.748 3.477 20.732 1.00 81.81 219 GLU A O 1
#

Sequence (219 aa):
MRYFIKIVLRLYRKLIPQSRAIVLMGMAAAICFLILTVCFPHPFFFFKLLLGLMIGVCLIDLLSPKLGDAAVADYMKNRRGRLGMLLAAPIVTVLVVTLFVTEEQFREKIRQLTPADIASISIVELEGGKNVEHLASPASVAEFCRLCRRAELFYTSHEATVRDFQLRIQYIDGRKETYEAGVFEAHQGDMAFSFRSFVIIDKMIIPGGRPWLDKIATE